Protein AF-A0AAV3QC26-F1 (afdb_monomer)

Secondary structure (DSSP, 8-state):
------------EE-TTT--EESSHHHHHHHHHHH---TTS-B-TTT--B-SSHHHHHHHHHSSS--HHHHHHHHHHB-TTT-PBPSSHHHHHHHHHT-TT-STTHHHHHHHHTTT---------S---EEEEEEEEEEESTTS-EEEEEEEEEEETT--EEEEEEPPPSS-EEE---S--EEEEE--

Organism: Lithospermum erythrorhizon (NCBI:txid34254)

Foldseek 3Di:
DDDPDDPPPQVFQADPAARDTHSDPVVVVVCCVPVPQDPPFDAQPFPRHGDNHVVSLLCCQPNPDHDVVSVVQCVFAADNQPRDGHPGNVRNVVCNVVPPRPPPDVVVVVVVVVVPDDDDDDDPPDDQDFFKKWFWWAFFDPVRPDTWTQKMFTAGPVRDTPDMDGDDTPGDGPGGPPPTPTDMDTDD

Sequence (188 aa):
MDSRYETSDSQRNKCAACYRQFNKMEHLVEHMRVSYHSAHEPMCGICRKRCRSFESLREHLIGPLPKAECERIFKERGCDICLNILCSRSALRMHRDKCQFSRTNNGLLYRMANLGIQDELRIDSTRSRVVAMACKMVGGGSDGSLDLCARVCLVDEHENIVFHTYVKPNLPVTNFRYLLYCTTYYIF

pLDDT: mean 75.91, std 17.97, range [33.94, 94.81]

Radius of gyration: 23.37 Å; Cα contacts (8 Å, |Δi|>4): 250; chains: 1; bounding box: 41×78×54 Å

InterPro domains:
  IPR013087 Zinc finger C2H2-type [PS00028] (15-37)
  IPR013087 Zinc finger C2H2-type [PS50157] (13-42)
  IPR036397 Ribonuclease H superfamily [G3DSA:3.30.420.10] (125-181)
  IPR047021 RNA exonuclease REXO1/REXO3/REXO4-like [PTHR12801] (15-177)

Nearest PDB structures (foldseek):
  7yw5-assembly2_B  TM=8.155E-01  e=6.770E-03  Homo sapiens
  7yw5-assembly1_A  TM=8.327E-01  e=1.823E-02  Homo sapiens
  7fdp-assembly1_A  TM=6.266E-01  e=4.849E-01  Photorhabdus akhurstii
  6mlt-assembly1_A  TM=4.853E-01  e=3.345E-01  Vibrio cholerae O1 biovar El Tor str. N16961
  4h6y-assembly2_B  TM=1.721E-01  e=3.345E-01  Homo sapiens

Structure (mmCIF, N/CA/C/O backbone):
data_AF-A0AAV3QC26-F1
#
_entry.id   AF-A0AAV3QC26-F1
#
loop_
_atom_site.group_PDB
_atom_site.id
_atom_site.type_symbol
_atom_site.label_atom_id
_atom_site.label_alt_id
_atom_site.label_comp_id
_atom_site.label_asym_id
_atom_site.label_entity_id
_atom_site.label_seq_id
_atom_site.pdbx_PDB_ins_code
_atom_site.Cartn_x
_atom_site.Cartn_y
_atom_site.Cartn_z
_atom_site.occupancy
_atom_site.B_iso_or_equiv
_atom_site.auth_seq_id
_atom_site.auth_comp_id
_atom_site.auth_asym_id
_atom_site.auth_atom_id
_atom_site.pdbx_PDB_model_num
ATOM 1 N N . MET A 1 1 ? 18.798 49.883 -0.962 1.00 36.28 1 MET A N 1
ATOM 2 C CA . MET A 1 1 ? 18.510 49.611 -2.383 1.00 36.28 1 MET A CA 1
ATOM 3 C C . MET A 1 1 ? 18.662 48.121 -2.593 1.00 36.28 1 MET A C 1
ATOM 5 O O . MET A 1 1 ? 19.775 47.611 -2.570 1.00 36.28 1 MET A O 1
ATOM 9 N N . ASP A 1 2 ? 17.516 47.449 -2.635 1.00 38.12 2 ASP A N 1
ATOM 10 C CA . ASP A 1 2 ? 17.349 46.020 -2.876 1.00 38.12 2 ASP A CA 1
ATOM 11 C C . ASP A 1 2 ? 17.882 45.596 -4.242 1.00 38.12 2 ASP A C 1
ATOM 13 O O . ASP A 1 2 ? 17.643 46.277 -5.235 1.00 38.12 2 ASP A O 1
ATOM 17 N N . SER A 1 3 ? 18.515 44.425 -4.295 1.00 36.34 3 SER A N 1
ATOM 18 C CA . SER A 1 3 ? 18.338 43.489 -5.409 1.00 36.34 3 SER A CA 1
ATOM 19 C C . SER A 1 3 ? 18.889 42.119 -5.007 1.00 36.34 3 SER A C 1
ATOM 21 O O . SER A 1 3 ? 20.054 41.795 -5.229 1.00 36.34 3 SER A O 1
ATOM 23 N N . ARG A 1 4 ? 18.051 41.304 -4.357 1.00 43.22 4 ARG A N 1
ATOM 24 C CA . ARG A 1 4 ? 18.225 39.846 -4.350 1.00 43.22 4 ARG A CA 1
ATOM 25 C C . ARG A 1 4 ? 17.193 39.283 -5.320 1.00 43.22 4 ARG A C 1
ATOM 27 O O . ARG A 1 4 ? 16.042 39.061 -4.966 1.00 43.22 4 ARG A O 1
ATOM 34 N N . TYR A 1 5 ? 17.639 39.169 -6.565 1.00 44.75 5 TYR A N 1
ATOM 35 C CA . TYR A 1 5 ? 16.916 38.622 -7.701 1.00 44.75 5 TYR A CA 1
ATOM 36 C C . TYR A 1 5 ? 16.608 37.136 -7.460 1.00 44.75 5 TYR A C 1
ATOM 38 O O . TYR A 1 5 ? 17.503 36.346 -7.162 1.00 44.75 5 TYR A O 1
ATOM 46 N N . GLU A 1 6 ? 15.313 36.839 -7.507 1.00 45.25 6 GLU A N 1
ATOM 47 C CA . GLU A 1 6 ? 14.627 35.571 -7.765 1.00 45.25 6 GLU A CA 1
ATOM 48 C C . GLU A 1 6 ? 15.425 34.276 -7.537 1.00 45.25 6 GLU A C 1
ATOM 50 O O . GLU A 1 6 ? 16.235 33.836 -8.353 1.00 45.25 6 GLU A O 1
ATOM 55 N N . THR A 1 7 ? 15.095 33.581 -6.443 1.00 43.66 7 THR A N 1
ATOM 56 C CA . THR A 1 7 ? 15.314 32.135 -6.385 1.00 43.66 7 THR A CA 1
ATOM 57 C C . THR A 1 7 ? 14.411 31.518 -7.442 1.00 43.66 7 THR A C 1
ATOM 59 O O . THR A 1 7 ? 13.199 31.439 -7.271 1.00 43.66 7 THR A O 1
ATOM 62 N N . SER A 1 8 ? 15.011 31.121 -8.563 1.00 44.72 8 SER A N 1
ATOM 63 C CA . SER A 1 8 ? 14.364 30.311 -9.582 1.00 44.72 8 SER A CA 1
ATOM 64 C C . SER A 1 8 ? 13.729 29.102 -8.898 1.00 44.72 8 SER A C 1
ATOM 66 O O . SER A 1 8 ? 14.443 28.196 -8.448 1.00 44.72 8 SER A O 1
ATOM 68 N N . ASP A 1 9 ? 12.401 29.087 -8.809 1.00 50.78 9 ASP A N 1
ATOM 69 C CA . ASP A 1 9 ? 11.624 27.885 -8.542 1.00 50.78 9 ASP A CA 1
ATOM 70 C C . ASP A 1 9 ? 11.817 26.975 -9.758 1.00 50.78 9 ASP A C 1
ATOM 72 O O . ASP A 1 9 ? 11.018 26.936 -10.691 1.00 50.78 9 ASP A O 1
ATOM 76 N N . SER A 1 10 ? 12.984 26.323 -9.820 1.00 55.41 10 SER A N 1
ATOM 77 C CA . SER A 1 10 ? 13.270 25.274 -10.783 1.00 55.41 10 SER A CA 1
ATOM 78 C C . SER A 1 10 ? 12.150 24.267 -10.600 1.00 55.41 10 SER A C 1
ATOM 80 O O . SER A 1 10 ? 12.116 23.596 -9.569 1.00 55.41 10 SER A O 1
ATOM 82 N N . GLN A 1 11 ? 11.212 24.217 -11.538 1.00 61.50 11 GLN A N 1
ATOM 83 C CA . GLN A 1 11 ? 10.026 23.382 -11.458 1.00 61.50 11 GLN A CA 1
ATOM 84 C C . GLN A 1 11 ? 10.478 21.922 -11.339 1.00 61.50 11 GLN A C 1
ATOM 86 O O . GLN A 1 11 ? 10.796 21.260 -12.327 1.00 61.50 11 GLN A O 1
ATOM 91 N N . ARG A 1 12 ? 10.634 21.443 -10.098 1.00 75.81 12 ARG A N 1
ATOM 92 C CA . ARG A 1 12 ? 11.259 20.147 -9.832 1.00 75.81 12 ARG A CA 1
ATOM 93 C C . ARG A 1 12 ? 10.342 19.070 -10.377 1.00 75.81 12 ARG A C 1
ATOM 95 O O . ARG A 1 12 ? 9.154 19.014 -10.052 1.00 75.81 12 ARG A O 1
ATOM 102 N N . ASN A 1 13 ? 10.912 18.193 -11.191 1.00 90.38 13 ASN A N 1
ATOM 103 C CA . ASN A 1 13 ? 10.181 17.109 -11.822 1.00 90.38 13 ASN A CA 1
ATOM 104 C C . ASN A 1 13 ? 9.766 16.128 -10.726 1.00 90.38 13 ASN A C 1
ATOM 106 O O . ASN A 1 13 ? 10.619 15.522 -10.084 1.00 90.38 13 ASN A O 1
ATOM 110 N N . LYS A 1 14 ? 8.466 16.003 -10.452 1.00 91.38 14 LYS A N 1
ATOM 111 C CA . LYS A 1 14 ? 7.950 15.197 -9.338 1.00 91.38 14 LYS A CA 1
ATOM 112 C C . LYS A 1 14 ? 7.111 14.030 -9.830 1.00 91.38 14 LYS A C 1
ATOM 114 O O . LYS A 1 14 ? 6.264 14.179 -10.705 1.00 91.38 14 LYS A O 1
ATOM 119 N N . CYS A 1 15 ? 7.309 12.872 -9.215 1.00 92.38 15 CYS A N 1
ATOM 120 C CA . CYS A 1 15 ? 6.454 11.715 -9.427 1.00 92.38 15 CYS A CA 1
ATOM 121 C C . CYS A 1 15 ? 5.059 11.970 -8.840 1.00 92.38 15 CYS A C 1
ATOM 123 O O . CYS A 1 15 ? 4.942 12.254 -7.652 1.00 92.38 15 CYS A O 1
ATOM 125 N N . ALA A 1 16 ? 3.997 11.817 -9.633 1.00 90.12 16 ALA A N 1
ATOM 126 C CA . ALA A 1 16 ? 2.624 12.003 -9.152 1.00 90.12 16 ALA A CA 1
ATOM 127 C C . ALA A 1 16 ? 2.165 10.916 -8.158 1.00 90.12 16 ALA A C 1
ATOM 129 O O . ALA A 1 16 ? 1.270 11.157 -7.358 1.00 90.12 16 ALA A O 1
ATOM 130 N N . ALA A 1 17 ? 2.782 9.731 -8.182 1.00 90.31 17 ALA A N 1
ATOM 131 C CA . ALA A 1 17 ? 2.415 8.603 -7.328 1.00 90.31 17 ALA A CA 1
ATOM 132 C C . ALA A 1 17 ? 3.126 8.620 -5.962 1.00 90.31 17 ALA A C 1
ATOM 134 O O . ALA A 1 17 ? 2.482 8.511 -4.921 1.00 90.31 17 ALA A O 1
ATOM 135 N N . CYS A 1 18 ? 4.454 8.759 -5.945 1.00 90.50 18 CYS A N 1
ATOM 136 C CA . CYS A 1 18 ? 5.276 8.694 -4.732 1.00 90.50 18 CYS A CA 1
ATOM 137 C C . CYS A 1 18 ? 5.844 10.054 -4.291 1.00 90.50 18 CYS A C 1
ATOM 139 O O . CYS A 1 18 ? 6.525 10.127 -3.268 1.00 90.50 18 CYS A O 1
ATOM 141 N N . TYR A 1 19 ? 5.584 11.128 -5.045 1.00 90.38 19 TYR A N 1
ATOM 142 C CA . TYR A 1 19 ? 6.043 12.500 -4.778 1.00 90.38 19 TYR A CA 1
ATOM 143 C C . TYR A 1 19 ? 7.560 12.676 -4.655 1.00 90.38 19 TYR A C 1
ATOM 145 O O . TYR A 1 19 ? 8.028 13.707 -4.169 1.00 90.38 19 TYR A O 1
ATOM 153 N N . ARG A 1 20 ? 8.345 11.698 -5.124 1.00 89.12 20 ARG A N 1
ATOM 154 C CA . ARG A 1 20 ? 9.796 11.841 -5.246 1.00 89.12 20 ARG A CA 1
ATOM 155 C C . ARG A 1 20 ? 10.109 12.932 -6.267 1.00 89.12 20 ARG A C 1
ATOM 157 O O . ARG A 1 20 ? 9.508 12.959 -7.341 1.00 89.12 20 ARG A O 1
ATOM 164 N N . GLN A 1 21 ? 11.018 13.829 -5.901 1.00 92.38 21 GLN A N 1
ATOM 165 C CA . GLN A 1 21 ? 11.454 14.943 -6.737 1.00 92.38 21 GLN A CA 1
ATOM 166 C C . GLN A 1 21 ? 12.773 14.606 -7.427 1.00 92.38 21 GLN A C 1
ATOM 168 O O . GLN A 1 21 ? 13.640 13.950 -6.846 1.00 92.38 21 GLN A O 1
ATOM 173 N N . PHE A 1 22 ? 12.919 15.099 -8.648 1.00 92.19 22 PHE A N 1
ATOM 174 C CA . PHE A 1 22 ? 14.066 14.902 -9.513 1.00 92.19 22 PHE A CA 1
ATOM 175 C C . PHE A 1 22 ? 14.509 16.251 -10.069 1.00 92.19 22 PHE A C 1
ATOM 177 O O . PHE A 1 22 ? 13.690 17.079 -10.475 1.00 92.19 22 PHE A O 1
ATOM 184 N N . ASN A 1 23 ? 15.824 16.454 -10.121 1.00 90.88 23 ASN A N 1
ATOM 185 C CA . ASN A 1 23 ? 16.404 17.688 -10.649 1.00 90.88 23 ASN A CA 1
ATOM 186 C C . ASN A 1 23 ? 16.236 17.794 -12.173 1.00 90.88 23 ASN A C 1
ATOM 188 O O . ASN A 1 23 ? 16.187 18.895 -12.705 1.00 90.88 23 ASN A O 1
ATOM 192 N N . LYS A 1 24 ? 16.103 16.659 -12.872 1.00 91.81 24 LYS A N 1
ATOM 193 C CA . LYS A 1 24 ? 15.925 16.595 -14.328 1.00 91.81 24 LYS A CA 1
ATOM 194 C C . LYS A 1 24 ? 14.730 15.726 -14.711 1.00 91.81 24 LYS A C 1
ATOM 196 O O . LYS A 1 24 ? 14.430 14.753 -14.017 1.00 91.81 24 LYS A O 1
ATOM 201 N N . MET A 1 25 ? 14.091 16.052 -15.837 1.00 91.88 25 MET A N 1
ATOM 202 C CA . MET A 1 25 ? 12.937 15.315 -16.365 1.00 91.88 25 MET A CA 1
ATOM 203 C C . MET A 1 25 ? 13.317 13.883 -16.762 1.00 91.88 25 MET A C 1
ATOM 205 O O . MET A 1 25 ? 12.574 12.953 -16.468 1.00 91.88 25 MET A O 1
ATOM 209 N N . GLU A 1 26 ? 14.504 13.687 -17.343 1.00 93.06 26 GLU A N 1
ATOM 210 C CA . GLU A 1 26 ? 15.023 12.366 -17.735 1.00 93.06 26 GLU A CA 1
ATOM 211 C C . GLU A 1 26 ? 15.021 11.358 -16.573 1.00 93.06 26 GLU A C 1
ATOM 213 O O . GLU A 1 26 ? 14.581 10.223 -16.731 1.00 93.06 26 GLU A O 1
ATOM 218 N N . HIS A 1 27 ? 15.403 11.794 -15.368 1.00 94.00 27 HIS A N 1
ATOM 219 C CA . HIS A 1 27 ? 15.400 10.940 -14.182 1.00 94.00 27 HIS A CA 1
ATOM 220 C C . HIS A 1 27 ? 13.989 10.630 -13.674 1.00 94.00 27 HIS A C 1
ATOM 222 O O . HIS A 1 27 ? 13.761 9.547 -13.138 1.00 94.00 27 HIS A O 1
ATOM 228 N N . LEU A 1 28 ? 13.036 11.555 -13.842 1.00 92.94 28 LEU A N 1
ATOM 229 C CA . LEU A 1 28 ? 11.634 11.284 -13.529 1.00 92.94 28 LEU A CA 1
ATOM 230 C C . LEU A 1 28 ? 11.061 10.241 -14.496 1.00 92.94 28 LEU A C 1
ATOM 232 O O . LEU A 1 28 ? 10.384 9.316 -14.052 1.00 92.94 28 LEU A O 1
ATOM 236 N N . VAL A 1 29 ? 11.336 10.379 -15.796 1.00 91.44 29 VAL A N 1
ATOM 237 C CA . VAL A 1 29 ? 10.891 9.421 -16.817 1.00 91.44 29 VAL A CA 1
ATOM 238 C C . VAL A 1 29 ? 11.477 8.039 -16.541 1.00 91.44 29 VAL A C 1
ATOM 240 O O . VAL A 1 29 ? 10.735 7.059 -16.543 1.00 91.44 29 VAL A O 1
ATOM 243 N N . GLU A 1 30 ? 12.770 7.955 -16.230 1.00 92.88 30 GLU A N 1
ATOM 244 C CA . GLU A 1 30 ? 13.404 6.682 -15.887 1.00 92.88 30 GLU A CA 1
ATOM 245 C C . GLU A 1 30 ? 12.808 6.076 -14.613 1.00 92.88 30 GLU A C 1
ATOM 247 O O . GLU A 1 30 ? 12.433 4.906 -14.600 1.00 92.88 30 GLU A O 1
ATOM 252 N N . HIS A 1 31 ? 12.593 6.885 -13.567 1.00 91.25 31 HIS A N 1
ATOM 253 C CA . HIS A 1 31 ? 11.879 6.438 -12.369 1.00 91.25 31 HIS A CA 1
ATOM 254 C C . HIS A 1 31 ? 10.505 5.860 -12.725 1.00 91.25 31 HIS A C 1
ATOM 256 O O . HIS A 1 31 ? 10.177 4.774 -12.256 1.00 91.25 31 HIS A O 1
ATOM 262 N N . MET A 1 32 ? 9.706 6.543 -13.552 1.00 88.75 32 MET A N 1
ATOM 263 C CA . MET A 1 32 ? 8.383 6.049 -13.965 1.00 88.75 32 MET A CA 1
ATOM 264 C C . MET A 1 32 ? 8.465 4.701 -14.681 1.00 88.75 32 MET A C 1
ATOM 266 O O . MET A 1 32 ? 7.614 3.845 -14.452 1.00 88.75 32 MET A O 1
ATOM 270 N N . ARG A 1 33 ? 9.492 4.508 -15.517 1.00 86.56 33 ARG A N 1
ATOM 271 C CA . ARG A 1 33 ? 9.707 3.262 -16.260 1.00 86.56 33 ARG A CA 1
ATOM 272 C C . ARG A 1 33 ? 10.068 2.087 -15.366 1.00 86.56 33 ARG A C 1
ATOM 274 O O . ARG A 1 33 ? 9.682 0.977 -15.695 1.00 86.56 33 ARG A O 1
ATOM 281 N N . VAL A 1 34 ? 10.797 2.304 -14.270 1.00 83.75 34 VAL A N 1
ATOM 2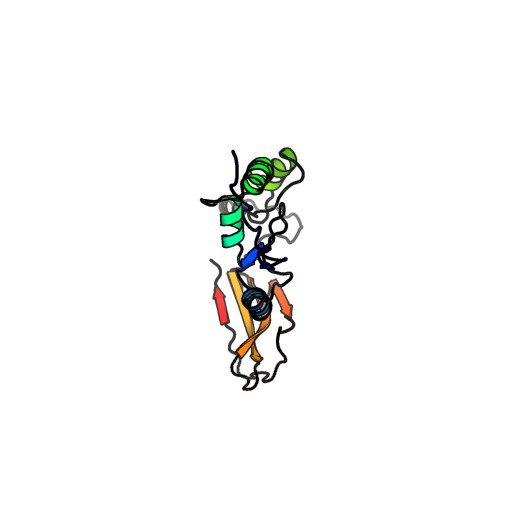82 C CA . VAL A 1 34 ? 11.293 1.196 -13.427 1.00 83.75 34 VAL A CA 1
ATOM 283 C C . VAL A 1 34 ? 10.462 0.944 -12.173 1.00 83.75 34 VAL A C 1
ATOM 285 O O . VAL A 1 34 ? 10.453 -0.168 -11.655 1.00 83.75 34 VAL A O 1
ATOM 288 N N . SER A 1 35 ? 9.777 1.961 -11.648 1.00 78.69 35 SER A N 1
ATOM 289 C CA . SER A 1 35 ? 9.133 1.877 -10.329 1.00 78.69 35 SER A CA 1
ATOM 290 C C . SER A 1 35 ? 7.705 1.329 -10.336 1.00 78.69 35 SER A C 1
ATOM 292 O O . SER A 1 35 ? 7.178 1.109 -9.252 1.00 78.69 35 SER A O 1
ATOM 294 N N . TYR A 1 36 ? 7.099 1.113 -11.513 1.00 74.38 36 TYR A N 1
ATOM 295 C CA . TYR A 1 36 ? 5.786 0.478 -11.736 1.00 74.38 36 TYR A CA 1
ATOM 296 C C . TYR A 1 36 ? 4.822 0.556 -10.544 1.00 74.38 36 TYR A C 1
ATOM 298 O O . TYR A 1 36 ? 4.512 -0.439 -9.885 1.00 74.38 36 TYR A O 1
ATOM 306 N N . HIS A 1 37 ? 4.327 1.761 -10.277 1.00 82.62 37 HIS A N 1
ATOM 307 C CA . HIS A 1 37 ? 3.392 1.990 -9.187 1.00 82.62 37 HIS A CA 1
ATOM 308 C C . HIS A 1 37 ? 2.076 1.226 -9.416 1.00 82.62 37 HIS A C 1
ATOM 310 O O . HIS A 1 37 ? 1.291 1.576 -10.297 1.00 82.62 37 HIS A O 1
ATOM 316 N N . SER A 1 38 ? 1.825 0.175 -8.630 1.00 78.62 38 SER A N 1
ATOM 317 C CA . SER A 1 38 ? 0.689 -0.746 -8.817 1.00 78.62 38 SER A CA 1
ATOM 318 C C . SER A 1 38 ? -0.425 -0.518 -7.801 1.00 78.62 38 SER A C 1
ATOM 320 O O . SER A 1 38 ? -0.162 -0.099 -6.682 1.00 78.62 38 SER A O 1
ATOM 322 N N . ALA A 1 39 ? -1.677 -0.871 -8.104 1.00 74.06 39 ALA A N 1
ATOM 323 C CA . ALA A 1 39 ? -2.800 -0.750 -7.159 1.00 74.06 39 ALA A CA 1
ATOM 324 C C . ALA A 1 39 ? -2.530 -1.350 -5.758 1.00 74.06 39 ALA A C 1
ATOM 326 O O . ALA A 1 39 ? -3.113 -0.884 -4.784 1.00 74.06 39 ALA A O 1
ATOM 327 N N . HIS A 1 40 ? -1.614 -2.316 -5.665 1.00 74.88 40 HIS A N 1
ATOM 328 C CA . HIS A 1 40 ? -1.268 -3.049 -4.451 1.00 74.88 40 HIS A CA 1
ATOM 329 C C . HIS A 1 40 ? -0.207 -2.375 -3.567 1.00 74.88 40 HIS A C 1
ATOM 331 O O . HIS A 1 40 ? -0.005 -2.817 -2.438 1.00 74.88 40 HIS A O 1
ATOM 337 N N . GLU A 1 41 ? 0.476 -1.321 -4.030 1.00 82.25 41 GLU A N 1
ATOM 338 C CA . GLU A 1 41 ? 1.394 -0.591 -3.147 1.00 82.25 41 GLU A CA 1
ATOM 339 C C . GLU A 1 41 ? 0.615 0.142 -2.039 1.00 82.25 41 GLU A C 1
ATOM 341 O O . GLU A 1 41 ? -0.385 0.812 -2.332 1.00 82.25 41 GLU A O 1
ATOM 346 N N . PRO A 1 42 ? 1.090 0.096 -0.782 1.00 87.69 42 PRO A N 1
ATOM 347 C CA . PRO A 1 42 ? 0.477 0.825 0.319 1.00 87.69 42 PRO A CA 1
ATOM 348 C C . PRO A 1 42 ? 0.369 2.320 0.025 1.00 87.69 42 PRO A C 1
ATOM 350 O O . PRO A 1 42 ? 1.332 2.967 -0.385 1.00 87.69 42 PRO A O 1
ATOM 353 N N . MET A 1 43 ? -0.806 2.891 0.268 1.00 90.69 43 MET A N 1
ATOM 354 C CA . MET A 1 43 ? -1.086 4.301 0.020 1.00 90.69 43 MET A CA 1
ATOM 355 C C . MET A 1 43 ? -1.436 5.005 1.327 1.00 90.69 43 MET A C 1
ATOM 357 O O . MET A 1 43 ? -2.255 4.523 2.105 1.00 90.69 43 MET A O 1
ATOM 361 N N . CYS A 1 44 ? -0.857 6.183 1.550 1.00 92.19 44 CYS A N 1
ATOM 362 C CA . CYS A 1 44 ? -1.241 7.028 2.673 1.00 92.19 44 CYS A CA 1
ATOM 363 C C . CYS A 1 44 ? -2.678 7.541 2.502 1.00 92.19 44 CYS A C 1
ATOM 365 O O . CYS A 1 44 ? -2.982 8.234 1.530 1.00 92.19 44 CYS A O 1
ATOM 367 N N . GLY A 1 45 ? -3.546 7.268 3.480 1.00 90.94 45 GLY A N 1
ATOM 368 C CA . GLY A 1 45 ? -4.942 7.721 3.468 1.00 90.94 45 GLY A CA 1
ATOM 369 C C . GLY A 1 45 ? -5.124 9.244 3.533 1.00 90.94 45 GLY A C 1
ATOM 370 O O . GLY A 1 45 ? -6.190 9.736 3.175 1.00 90.94 45 GLY A O 1
ATOM 371 N N . ILE A 1 46 ? -4.092 9.993 3.945 1.00 92.56 46 ILE A N 1
ATOM 372 C CA . ILE A 1 46 ? -4.127 11.460 4.079 1.00 92.56 46 ILE A CA 1
ATOM 373 C C . ILE A 1 46 ? -3.630 12.147 2.806 1.00 92.56 46 ILE A C 1
ATOM 375 O O . ILE A 1 46 ? -4.370 12.886 2.168 1.00 92.56 46 ILE A O 1
ATOM 379 N N . CYS A 1 47 ? -2.374 11.908 2.414 1.00 92.56 47 CYS A N 1
ATOM 380 C CA . CYS A 1 47 ? -1.762 12.609 1.278 1.00 92.56 47 CYS A CA 1
ATOM 381 C C . CYS A 1 47 ? -1.820 11.835 -0.046 1.00 92.56 47 CYS A C 1
ATOM 383 O O . CYS A 1 47 ? -1.319 12.326 -1.059 1.00 92.56 47 CYS A O 1
ATOM 385 N N . ARG A 1 48 ? -2.380 10.617 -0.039 1.00 91.94 48 ARG A N 1
ATOM 386 C CA . ARG A 1 48 ? -2.462 9.705 -1.194 1.00 91.94 48 ARG A CA 1
ATOM 387 C C . ARG A 1 48 ? -1.111 9.316 -1.806 1.00 91.94 48 ARG A C 1
ATOM 389 O O . ARG A 1 48 ? -1.073 8.721 -2.878 1.00 91.94 48 ARG A O 1
ATOM 396 N N . LYS A 1 49 ? -0.001 9.586 -1.108 1.00 90.88 49 LYS A N 1
ATOM 397 C CA . LYS A 1 49 ? 1.335 9.134 -1.508 1.00 90.88 49 LYS A CA 1
ATOM 398 C C . LYS A 1 49 ? 1.382 7.608 -1.490 1.00 90.88 49 LYS A C 1
ATOM 400 O O . LYS A 1 49 ? 1.057 6.993 -0.473 1.00 90.88 49 LYS A O 1
ATOM 405 N N . ARG A 1 50 ? 1.843 7.022 -2.589 1.00 91.38 50 ARG A N 1
ATOM 406 C CA . ARG A 1 50 ? 2.182 5.602 -2.697 1.00 91.38 50 ARG A CA 1
ATOM 407 C C . ARG A 1 50 ? 3.547 5.346 -2.065 1.00 91.38 50 ARG A C 1
ATOM 409 O O . ARG A 1 50 ? 4.528 6.040 -2.354 1.00 91.38 50 ARG A O 1
ATOM 416 N N . CYS A 1 51 ? 3.593 4.370 -1.175 1.00 87.75 51 CYS A N 1
ATOM 417 C CA . CYS A 1 51 ? 4.789 3.900 -0.501 1.00 87.75 51 CYS A CA 1
ATOM 418 C C . CYS A 1 51 ? 5.180 2.541 -1.076 1.00 87.75 51 CYS A C 1
ATOM 420 O O . CYS A 1 51 ? 4.342 1.667 -1.242 1.00 87.75 51 CYS A O 1
ATOM 422 N N . ARG A 1 52 ? 6.477 2.345 -1.324 1.00 83.56 52 ARG A N 1
ATOM 423 C CA . ARG A 1 52 ? 7.023 1.093 -1.877 1.00 83.56 52 ARG A CA 1
ATOM 424 C C . ARG A 1 52 ? 6.792 -0.141 -0.992 1.00 83.56 52 ARG A C 1
ATOM 426 O O . ARG A 1 52 ? 6.928 -1.262 -1.457 1.00 83.56 52 ARG A O 1
ATOM 433 N N . SER A 1 53 ? 6.513 0.060 0.295 1.00 83.19 53 SER A N 1
ATOM 434 C CA . SER A 1 53 ? 6.263 -1.000 1.269 1.00 83.19 53 SER A CA 1
ATOM 435 C C . SER A 1 53 ? 5.406 -0.482 2.422 1.00 83.19 53 SER A C 1
ATOM 437 O O . SER A 1 53 ? 5.270 0.731 2.619 1.00 83.19 53 SER A O 1
ATOM 439 N N . PHE A 1 54 ? 4.841 -1.411 3.200 1.00 82.12 54 PHE A N 1
ATOM 440 C CA . PHE A 1 54 ? 4.047 -1.078 4.384 1.00 82.12 54 PHE A CA 1
ATOM 441 C C . PHE A 1 54 ? 4.917 -0.427 5.466 1.00 82.12 54 PHE A C 1
ATOM 443 O O . PHE A 1 54 ? 4.475 0.496 6.139 1.00 82.12 54 PHE A O 1
ATOM 450 N N . GLU A 1 55 ? 6.190 -0.821 5.553 1.00 85.12 55 GLU A N 1
ATOM 451 C CA . GLU A 1 55 ? 7.157 -0.189 6.451 1.00 85.12 55 GLU A CA 1
ATOM 452 C C . GLU A 1 55 ? 7.441 1.263 6.049 1.00 85.12 55 GLU A C 1
ATOM 454 O O . GLU A 1 55 ? 7.360 2.164 6.874 1.00 85.12 55 GLU A O 1
ATOM 459 N N . SER A 1 56 ? 7.626 1.540 4.753 1.00 87.12 56 SER A N 1
ATOM 460 C CA . SER A 1 56 ? 7.762 2.924 4.281 1.00 87.12 56 SER A CA 1
ATOM 461 C C . SER A 1 56 ? 6.489 3.760 4.499 1.00 87.12 56 SER A C 1
ATOM 463 O O . SER A 1 56 ? 6.565 4.987 4.571 1.00 87.12 56 SER A O 1
ATOM 465 N N . LEU A 1 57 ? 5.308 3.135 4.587 1.00 90.06 57 LEU A N 1
ATOM 466 C CA . LEU A 1 57 ? 4.078 3.816 5.001 1.00 90.06 57 LEU A CA 1
ATOM 467 C C . LEU A 1 57 ? 4.065 4.088 6.511 1.00 90.06 57 LEU A C 1
ATOM 469 O O . LEU A 1 57 ? 3.705 5.192 6.916 1.00 90.06 57 LEU A O 1
ATOM 473 N N . ARG A 1 58 ? 4.504 3.131 7.332 1.00 89.69 58 ARG A N 1
ATOM 474 C CA . ARG A 1 58 ? 4.654 3.306 8.782 1.00 89.69 58 ARG A CA 1
ATOM 475 C C . ARG A 1 58 ? 5.607 4.454 9.105 1.00 89.69 58 ARG A C 1
ATOM 477 O O . ARG A 1 58 ? 5.226 5.366 9.835 1.00 89.69 58 ARG A O 1
ATOM 484 N N . GLU A 1 59 ? 6.789 4.467 8.495 1.00 89.06 59 GLU A N 1
ATOM 485 C CA . GLU A 1 59 ? 7.771 5.547 8.648 1.00 89.06 59 GLU A CA 1
ATOM 486 C C . GLU A 1 59 ? 7.213 6.907 8.208 1.00 89.06 59 GLU A C 1
ATOM 488 O O . GLU A 1 59 ? 7.473 7.928 8.838 1.00 89.06 59 GLU A O 1
ATOM 493 N N . HIS A 1 60 ? 6.403 6.940 7.148 1.00 90.19 60 HIS A N 1
ATOM 494 C CA . HIS A 1 60 ? 5.777 8.175 6.675 1.00 90.19 60 HIS A CA 1
ATOM 495 C C . HIS A 1 60 ? 4.784 8.782 7.685 1.00 90.19 60 HIS A C 1
ATOM 497 O O . HIS A 1 60 ? 4.587 10.001 7.677 1.00 90.19 60 HIS A O 1
ATOM 503 N N . LEU A 1 61 ? 4.152 7.946 8.514 1.00 91.12 61 LEU A N 1
ATOM 504 C CA . LEU A 1 61 ? 3.082 8.329 9.439 1.00 91.12 61 LEU A CA 1
ATOM 505 C C . LEU A 1 61 ? 3.571 8.525 10.883 1.00 91.12 61 LEU A C 1
ATOM 507 O O . LEU A 1 61 ? 3.068 9.413 11.564 1.00 91.12 61 LEU A O 1
ATOM 511 N N . ILE A 1 62 ? 4.519 7.697 11.338 1.00 88.06 62 ILE A N 1
ATOM 512 C CA . ILE A 1 62 ? 4.970 7.592 12.744 1.00 88.06 62 ILE A CA 1
ATOM 513 C C . ILE A 1 62 ? 6.510 7.633 12.854 1.00 88.06 62 ILE A C 1
ATOM 515 O O . ILE A 1 62 ? 7.060 7.625 13.950 1.00 88.06 62 ILE A O 1
ATOM 519 N N . GLY A 1 63 ? 7.233 7.622 11.731 1.00 83.19 63 GLY A N 1
ATOM 520 C CA . GLY A 1 63 ? 8.695 7.558 11.722 1.00 83.19 63 GLY A CA 1
ATOM 521 C C . GLY A 1 63 ? 9.378 8.847 12.197 1.00 83.19 63 GLY A C 1
ATOM 522 O O . GLY A 1 63 ? 8.716 9.781 12.633 1.00 83.19 63 GLY A O 1
ATOM 523 N N . PRO A 1 64 ? 10.716 8.928 12.085 1.00 74.44 64 PRO A N 1
ATOM 524 C CA . PRO A 1 64 ? 11.504 10.041 12.627 1.00 74.44 64 PRO A CA 1
ATOM 525 C C . PRO A 1 64 ? 11.310 11.377 11.891 1.00 74.44 64 PRO A C 1
ATOM 527 O O . PRO A 1 64 ? 11.611 12.428 12.446 1.00 74.44 64 PRO A O 1
ATOM 530 N N . LEU A 1 65 ? 10.833 11.353 10.641 1.00 72.50 65 LEU A N 1
ATOM 531 C CA . LEU A 1 65 ? 10.591 12.547 9.821 1.00 72.50 65 LEU A CA 1
ATOM 532 C C . LEU A 1 65 ? 9.251 12.427 9.076 1.00 72.50 65 LEU A C 1
ATOM 534 O O . LEU A 1 65 ? 9.227 12.332 7.841 1.00 72.50 65 LEU A O 1
ATOM 538 N N . PRO A 1 66 ? 8.118 12.377 9.794 1.00 75.06 66 PRO A N 1
ATOM 539 C CA . PRO A 1 66 ? 6.825 12.265 9.157 1.00 75.06 66 PRO A CA 1
ATOM 540 C C . PRO A 1 66 ? 6.433 13.631 8.579 1.00 75.06 66 PRO A C 1
ATOM 542 O O . PRO A 1 66 ? 6.869 14.697 9.022 1.00 75.06 66 PRO A O 1
ATOM 545 N N . LYS A 1 67 ? 5.593 13.629 7.542 1.00 80.88 67 LYS A N 1
ATOM 546 C CA . LYS A 1 67 ? 5.065 14.894 7.016 1.00 80.88 67 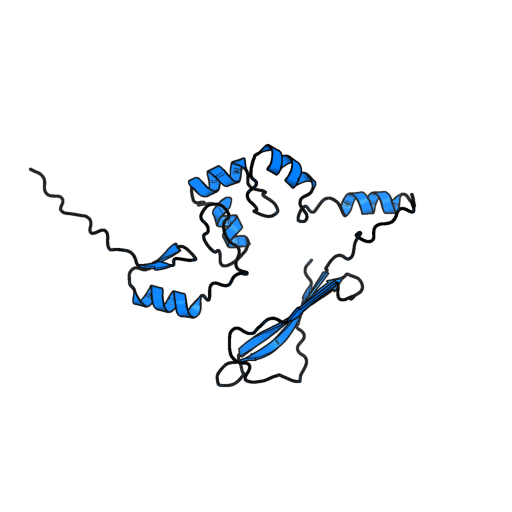LYS A CA 1
ATOM 547 C C . LYS A 1 67 ? 4.120 15.456 8.079 1.00 80.88 67 LYS A C 1
ATOM 549 O O . LYS A 1 67 ? 3.133 14.787 8.366 1.00 80.88 67 LYS A O 1
ATOM 554 N N . ALA A 1 68 ? 4.385 16.654 8.607 1.00 86.50 68 ALA A N 1
ATOM 555 C CA . ALA A 1 68 ? 3.677 17.214 9.771 1.00 86.50 68 ALA A CA 1
ATOM 556 C C . ALA A 1 68 ? 2.145 17.070 9.699 1.00 86.50 68 ALA A C 1
ATOM 558 O O . ALA A 1 68 ? 1.502 16.646 10.653 1.00 86.50 68 ALA A O 1
ATOM 559 N N . GLU A 1 69 ? 1.553 17.335 8.532 1.00 91.06 69 GLU A N 1
ATOM 560 C CA . GLU A 1 69 ? 0.107 17.185 8.341 1.00 91.06 69 GLU A CA 1
ATOM 561 C C . GLU A 1 69 ? -0.372 15.725 8.400 1.00 91.06 69 GLU A C 1
ATOM 563 O O . GLU A 1 69 ? -1.432 15.427 8.949 1.00 91.06 69 GLU A O 1
ATOM 568 N N . CYS A 1 70 ? 0.414 14.796 7.850 1.00 92.88 70 CYS A N 1
ATOM 569 C CA . CYS A 1 70 ? 0.097 13.372 7.902 1.00 92.88 70 CYS A CA 1
ATOM 570 C C . CYS A 1 70 ? 0.238 12.825 9.324 1.00 92.88 70 CYS A C 1
ATOM 572 O O . CYS A 1 70 ? -0.656 12.123 9.786 1.00 92.88 70 CYS A O 1
ATOM 574 N N . GLU A 1 71 ? 1.310 13.193 10.025 1.00 92.44 71 GLU A N 1
ATOM 575 C CA . GLU A 1 71 ? 1.527 12.830 11.428 1.00 92.44 71 GLU A CA 1
ATOM 576 C C . GLU A 1 71 ? 0.374 13.319 12.308 1.00 92.44 71 GLU A C 1
ATOM 578 O O . GLU A 1 71 ? -0.225 12.544 13.052 1.00 92.44 71 GLU A O 1
ATOM 583 N N . ARG A 1 72 ? 0.009 14.600 12.175 1.00 92.56 72 ARG A N 1
ATOM 584 C CA . ARG A 1 72 ? -1.045 15.240 12.965 1.00 92.56 72 ARG A CA 1
ATOM 585 C C . ARG A 1 72 ? -2.385 14.523 12.813 1.00 92.56 72 ARG A C 1
ATOM 587 O O . ARG A 1 72 ? -3.008 14.179 13.815 1.00 92.56 72 ARG A O 1
ATOM 594 N N . ILE A 1 73 ? -2.819 14.265 11.574 1.00 93.06 73 ILE A N 1
ATOM 595 C CA . ILE A 1 73 ? -4.085 13.558 11.321 1.00 93.06 73 ILE A CA 1
ATOM 596 C C . ILE A 1 73 ? -3.999 12.097 11.777 1.00 93.06 73 ILE A C 1
ATOM 598 O O . ILE A 1 73 ? -4.958 11.576 12.355 1.00 93.06 73 ILE A O 1
ATOM 602 N N . PHE A 1 74 ? -2.872 11.429 11.524 1.00 94.56 74 PHE A N 1
ATOM 603 C CA . PHE A 1 74 ? -2.688 10.032 11.908 1.00 94.56 74 PHE A CA 1
ATOM 604 C C . PHE A 1 74 ? -2.703 9.858 13.429 1.00 94.56 74 PHE A C 1
ATOM 606 O O . PHE A 1 74 ? -3.336 8.939 13.933 1.00 94.56 74 PHE A O 1
ATOM 613 N N . LYS A 1 75 ? -2.101 10.771 14.187 1.00 92.56 75 LYS A N 1
ATOM 614 C CA . LYS A 1 75 ? -2.127 10.736 15.654 1.00 92.56 75 LYS A CA 1
ATOM 615 C C . LYS A 1 75 ? -3.545 10.836 16.227 1.00 92.56 75 LYS A C 1
ATOM 617 O O . LYS A 1 75 ? -3.823 10.284 17.288 1.00 92.56 75 LYS A O 1
ATOM 622 N N . GLU A 1 76 ? -4.442 11.537 15.540 1.00 93.50 76 GLU A N 1
ATOM 623 C CA . GLU A 1 76 ? -5.821 11.737 15.991 1.00 93.50 76 GLU A CA 1
ATOM 624 C C . GLU A 1 76 ? -6.763 10.595 15.577 1.00 93.50 76 GLU A C 1
ATOM 626 O O . GLU A 1 76 ? -7.652 10.207 16.343 1.00 93.50 76 GLU A O 1
ATOM 631 N N . ARG A 1 77 ? -6.597 10.074 14.355 1.00 94.81 77 ARG A N 1
ATOM 632 C CA . ARG A 1 77 ? -7.565 9.164 13.715 1.00 94.81 77 ARG A CA 1
ATOM 633 C C . ARG A 1 77 ? -6.947 7.923 13.071 1.00 94.81 77 ARG A C 1
ATOM 635 O O . ARG A 1 77 ? -7.672 7.150 12.456 1.00 94.81 77 ARG A O 1
ATOM 642 N N . GLY A 1 78 ? -5.639 7.734 13.158 1.00 92.75 78 GLY A N 1
ATOM 643 C CA . GLY A 1 78 ? -4.913 6.612 12.570 1.00 92.75 78 GLY A CA 1
ATOM 644 C C . GLY A 1 78 ? -4.809 5.416 13.513 1.00 92.75 78 GLY A C 1
ATOM 645 O O . GLY A 1 78 ? -4.618 5.572 14.717 1.00 92.75 78 GLY A O 1
ATOM 646 N N . CYS A 1 79 ? -4.934 4.208 12.965 1.00 91.31 79 CYS A N 1
ATOM 647 C CA . CYS A 1 79 ? -4.670 2.973 13.699 1.00 91.31 79 CYS A CA 1
ATOM 648 C C . CYS A 1 79 ? -3.196 2.574 13.558 1.00 91.31 79 CYS A C 1
ATOM 650 O O . CYS A 1 79 ? -2.739 2.281 12.457 1.00 91.31 79 CYS A O 1
ATOM 652 N N . ASP A 1 80 ? -2.472 2.488 14.673 1.00 87.88 80 ASP A N 1
ATOM 653 C CA . ASP A 1 80 ? -1.062 2.075 14.761 1.00 87.88 80 ASP A CA 1
ATOM 654 C C . ASP A 1 80 ? -0.802 0.629 14.293 1.00 87.88 80 ASP A C 1
ATOM 656 O O . ASP A 1 80 ? 0.324 0.272 13.945 1.00 87.88 80 ASP A O 1
ATOM 660 N N . ILE A 1 81 ? -1.854 -0.188 14.235 1.00 85.19 81 ILE A N 1
ATOM 661 C CA . ILE A 1 81 ? -1.788 -1.602 13.860 1.00 85.19 81 ILE A CA 1
ATOM 662 C C . ILE A 1 81 ? -1.903 -1.773 12.339 1.00 85.19 81 ILE A C 1
ATOM 664 O O . ILE A 1 81 ? -1.015 -2.339 11.705 1.00 85.19 81 ILE A O 1
ATOM 668 N N . CYS A 1 82 ? -2.995 -1.279 11.745 1.00 87.44 82 CYS A N 1
ATOM 669 C CA . CYS A 1 82 ? -3.307 -1.482 10.326 1.00 87.44 82 CYS A CA 1
ATOM 670 C C . CYS A 1 82 ? -2.972 -0.278 9.433 1.00 87.44 82 CYS A C 1
ATOM 672 O O . CYS A 1 82 ? -3.122 -0.359 8.218 1.00 87.44 82 CYS A O 1
ATOM 674 N N . LEU A 1 83 ? -2.534 0.836 10.027 1.00 90.12 83 LEU A N 1
ATOM 675 C CA . LEU A 1 83 ? -2.198 2.102 9.366 1.00 90.12 83 LEU A CA 1
ATOM 676 C C . LEU A 1 83 ? -3.356 2.778 8.605 1.00 90.12 83 LEU A C 1
ATOM 678 O O . LEU A 1 83 ? -3.133 3.755 7.887 1.00 90.12 83 LEU A O 1
ATOM 682 N N . ASN A 1 84 ? -4.600 2.323 8.792 1.00 89.94 84 ASN A N 1
ATOM 683 C CA . ASN A 1 84 ? -5.777 2.990 8.235 1.00 89.94 84 ASN A CA 1
ATOM 684 C C . ASN A 1 84 ? -6.122 4.273 8.996 1.00 89.94 84 ASN A C 1
ATOM 686 O O . ASN A 1 84 ? -5.906 4.385 10.203 1.00 89.94 84 ASN A O 1
ATOM 690 N N . ILE A 1 85 ? -6.723 5.220 8.273 1.00 92.06 85 ILE A N 1
ATOM 691 C CA . ILE A 1 85 ? -7.271 6.468 8.812 1.00 92.06 85 ILE A CA 1
ATOM 692 C C . ILE A 1 85 ? -8.778 6.319 8.965 1.00 92.06 85 ILE A C 1
ATOM 694 O O . ILE A 1 85 ? -9.471 5.982 8.006 1.00 92.06 85 ILE A O 1
ATOM 698 N N . LEU A 1 86 ? -9.283 6.590 10.161 1.00 93.75 86 LEU A N 1
ATOM 699 C CA . LEU A 1 86 ? -10.695 6.473 10.491 1.00 93.7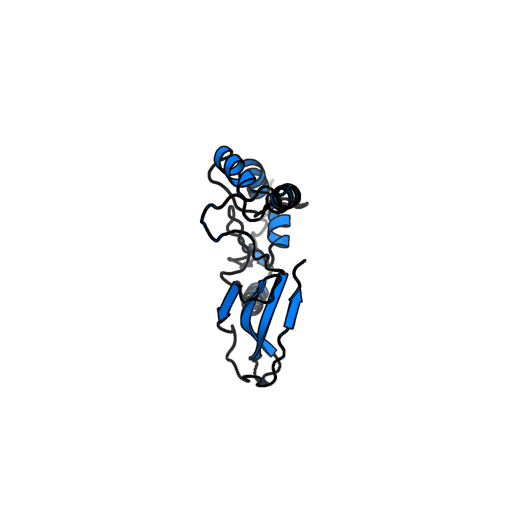5 86 LEU A CA 1
ATOM 700 C C . LEU A 1 86 ? -11.390 7.837 10.387 1.00 93.75 86 LEU A C 1
ATOM 702 O O . LEU A 1 86 ? -10.755 8.893 10.399 1.00 93.75 86 LEU A O 1
ATOM 706 N N . CYS A 1 87 ? -12.720 7.831 10.279 1.00 91.62 87 CYS A N 1
ATOM 707 C CA . CYS A 1 87 ? -13.494 9.064 10.108 1.00 91.62 87 CYS A CA 1
ATOM 708 C C . CYS A 1 87 ? -13.428 9.986 11.341 1.00 91.62 87 CYS A C 1
ATOM 710 O O . CYS A 1 87 ? -13.421 11.209 11.195 1.00 91.62 87 CYS A O 1
ATOM 712 N N . SER A 1 88 ? -13.312 9.414 12.543 1.00 93.56 88 SER A N 1
ATOM 713 C CA . SER A 1 88 ? -13.269 10.136 13.817 1.00 93.56 88 SER A CA 1
ATOM 714 C C . SER A 1 88 ? -12.446 9.393 14.875 1.00 93.56 88 SER A C 1
ATOM 716 O O . SER A 1 88 ? -12.150 8.203 14.739 1.00 93.56 88 SER A O 1
ATOM 718 N N . ARG A 1 89 ? -12.120 10.085 15.974 1.00 94.12 89 ARG A N 1
ATOM 719 C CA . ARG A 1 89 ? -11.438 9.491 17.136 1.00 94.12 89 ARG A CA 1
ATOM 720 C C . ARG A 1 89 ? -12.267 8.383 17.799 1.00 94.12 89 ARG A C 1
ATOM 722 O O . ARG A 1 89 ? -11.716 7.374 18.232 1.00 94.12 89 ARG A O 1
ATOM 729 N N . SER A 1 90 ? -13.592 8.534 17.837 1.00 93.38 90 SER A N 1
ATOM 730 C CA . SER A 1 90 ? -14.505 7.505 18.352 1.00 93.38 90 SER A CA 1
ATOM 731 C C . SER A 1 90 ? -14.491 6.252 17.474 1.00 93.38 90 SER A C 1
ATOM 733 O O . SER A 1 90 ? -14.406 5.142 17.996 1.00 93.38 90 SER A O 1
ATOM 735 N N . ALA A 1 91 ? -14.483 6.426 16.147 1.00 92.69 91 ALA A N 1
ATOM 736 C CA . ALA A 1 91 ? -14.369 5.315 15.206 1.00 92.69 91 ALA A CA 1
ATOM 737 C C . ALA A 1 91 ? -13.018 4.596 15.327 1.00 92.69 91 ALA A C 1
ATOM 739 O O . ALA A 1 91 ? -12.990 3.371 15.295 1.00 92.69 91 ALA A O 1
ATOM 740 N N . LEU A 1 92 ? -11.915 5.328 15.537 1.00 93.44 92 LEU A N 1
ATOM 741 C CA . LEU A 1 92 ? -10.610 4.730 15.845 1.00 93.44 92 LEU A CA 1
ATOM 742 C C . LEU A 1 92 ? -10.667 3.874 17.115 1.00 93.44 92 LEU A C 1
ATOM 744 O O . LEU A 1 92 ? -10.178 2.747 17.102 1.00 93.44 92 LEU A O 1
ATOM 748 N N . ARG A 1 93 ? -11.284 4.377 18.191 1.00 90.06 93 ARG A N 1
ATOM 749 C CA . ARG A 1 93 ? -11.412 3.629 19.450 1.00 90.06 93 ARG A CA 1
ATOM 750 C C . ARG A 1 93 ? -12.149 2.307 19.237 1.00 90.06 93 ARG A C 1
ATOM 752 O O . ARG A 1 93 ? -11.624 1.263 19.595 1.00 90.06 93 ARG A O 1
ATOM 759 N N . MET A 1 94 ? -13.310 2.355 18.583 1.00 87.69 94 MET A N 1
ATOM 760 C CA . MET A 1 94 ? -14.103 1.158 18.275 1.00 87.69 94 MET A CA 1
ATOM 761 C C . MET A 1 94 ? -13.396 0.213 17.294 1.00 87.69 94 MET A C 1
ATOM 763 O O . MET A 1 94 ? -13.519 -1.004 17.405 1.00 87.69 94 MET A O 1
ATOM 767 N N . HIS A 1 95 ? -12.666 0.766 16.321 1.00 88.69 95 HIS A N 1
ATOM 768 C CA . HIS A 1 95 ? -11.892 -0.010 15.359 1.00 88.69 95 HIS A CA 1
ATOM 769 C C . HIS A 1 95 ? -10.747 -0.758 16.038 1.00 88.69 95 HIS A C 1
ATOM 771 O O . HIS A 1 95 ? -10.519 -1.914 15.705 1.00 88.69 95 HIS A O 1
ATOM 777 N N . ARG A 1 96 ? -10.027 -0.125 16.973 1.00 85.50 96 ARG A N 1
ATOM 778 C CA . ARG A 1 96 ? -8.822 -0.699 17.589 1.00 85.50 96 ARG A CA 1
ATOM 779 C C . ARG A 1 96 ? -9.104 -2.034 18.279 1.00 85.50 96 ARG A C 1
ATOM 781 O O . ARG A 1 96 ? -8.328 -2.968 18.104 1.00 85.50 96 ARG A O 1
ATOM 788 N N . ASP A 1 97 ? -10.244 -2.140 18.959 1.00 80.06 97 ASP A N 1
ATOM 789 C CA . ASP A 1 97 ? -10.671 -3.361 19.659 1.00 80.06 97 ASP A CA 1
ATOM 790 C C . ASP A 1 97 ? -11.060 -4.497 18.696 1.00 80.06 97 ASP A C 1
ATOM 792 O O . ASP A 1 97 ? -10.958 -5.672 19.038 1.00 80.06 97 ASP A O 1
ATOM 796 N N . LYS A 1 98 ? -11.486 -4.155 17.473 1.00 81.00 98 LYS A N 1
ATOM 797 C CA . LYS A 1 98 ? -11.926 -5.099 16.429 1.00 81.00 98 LYS A CA 1
ATOM 798 C C . LYS A 1 98 ? -10.973 -5.159 15.236 1.00 81.00 98 LYS A C 1
ATOM 800 O O . LYS A 1 98 ? -11.331 -5.680 14.179 1.00 81.00 98 LYS A O 1
ATOM 805 N N . CYS A 1 99 ? -9.783 -4.577 15.358 1.00 82.81 99 CYS A N 1
ATOM 806 C CA . CYS A 1 99 ? -8.852 -4.488 14.250 1.00 82.81 99 CYS A CA 1
ATOM 807 C C . CYS A 1 99 ? -8.400 -5.903 13.896 1.00 82.81 99 CYS A C 1
ATOM 809 O O . CYS A 1 99 ? -7.825 -6.596 14.729 1.00 82.81 99 CYS A O 1
ATOM 811 N N . GLN A 1 100 ? -8.637 -6.323 12.655 1.00 73.56 100 GLN A N 1
ATOM 812 C CA . GLN A 1 100 ? -8.308 -7.674 12.182 1.00 73.56 100 GLN A CA 1
ATOM 813 C C . GLN A 1 100 ? -6.803 -7.982 12.249 1.00 73.56 100 GLN A C 1
ATOM 815 O O . GLN A 1 100 ? -6.402 -9.138 12.257 1.00 73.56 100 GLN A O 1
ATOM 820 N N . PHE A 1 101 ? -5.974 -6.939 12.331 1.00 68.88 101 PHE A N 1
ATOM 821 C CA . PHE A 1 101 ? -4.523 -7.031 12.477 1.00 68.88 101 PHE A CA 1
ATOM 822 C C . PHE A 1 101 ? -4.065 -6.960 13.943 1.00 68.88 101 PHE A C 1
ATOM 824 O O . PHE A 1 101 ? -2.872 -7.075 14.228 1.00 68.88 101 PHE A O 1
ATOM 831 N N . SER A 1 102 ? -4.987 -6.740 14.889 1.00 67.81 102 SER A N 1
ATOM 832 C CA . SER A 1 102 ? -4.688 -6.793 16.316 1.00 67.81 102 SER A CA 1
ATOM 833 C C . SER A 1 102 ? -4.377 -8.236 16.693 1.00 67.81 102 SER A C 1
ATOM 835 O O . SER A 1 102 ? -5.184 -9.139 16.489 1.00 67.81 102 SER A O 1
ATOM 837 N N . ARG A 1 103 ? -3.203 -8.463 17.286 1.00 57.19 103 ARG A N 1
ATOM 838 C CA . ARG A 1 103 ? -2.755 -9.788 17.751 1.00 57.19 103 ARG A CA 1
ATOM 839 C C . ARG A 1 103 ? -3.644 -10.370 18.866 1.00 57.19 103 ARG A C 1
ATOM 841 O O . ARG A 1 103 ? -3.448 -11.514 19.274 1.00 57.19 103 ARG A O 1
ATOM 848 N N . THR A 1 104 ? -4.632 -9.619 19.349 1.00 49.34 104 THR A N 1
ATOM 849 C CA . THR A 1 104 ? -5.477 -9.988 20.484 1.00 49.34 104 THR A CA 1
ATOM 850 C C . THR A 1 104 ? -6.862 -10.418 20.020 1.00 49.34 104 THR A C 1
ATOM 852 O O . THR A 1 104 ? -7.802 -9.637 20.010 1.00 49.34 104 THR A O 1
ATOM 855 N N . ASN A 1 105 ? -6.956 -11.697 19.659 1.00 49.50 105 ASN A N 1
ATOM 856 C CA . ASN A 1 105 ? -8.057 -12.566 20.096 1.00 49.50 105 ASN A CA 1
ATOM 857 C C . ASN A 1 105 ? -7.733 -14.061 19.967 1.00 49.50 105 ASN A C 1
ATOM 859 O O . ASN A 1 105 ? -8.455 -14.879 20.518 1.00 49.50 105 ASN A O 1
ATOM 863 N N . ASN A 1 106 ? -6.594 -14.443 19.377 1.00 51.69 106 ASN A N 1
ATOM 864 C CA . ASN A 1 106 ? -6.125 -15.830 19.471 1.00 51.69 106 ASN A CA 1
ATOM 865 C C . ASN A 1 106 ? -5.647 -16.202 20.890 1.00 51.69 106 ASN A C 1
ATOM 867 O O . ASN A 1 106 ? -5.846 -17.329 21.323 1.00 51.69 106 ASN A O 1
ATOM 871 N N . GLY A 1 107 ? -5.061 -15.270 21.654 1.00 44.62 107 GLY A N 1
ATOM 872 C CA . GLY A 1 107 ? -4.481 -15.576 22.973 1.00 44.62 107 GLY A CA 1
ATOM 873 C C . GLY A 1 107 ? -5.494 -15.874 24.091 1.00 44.62 107 GLY A C 1
ATOM 874 O O . GLY A 1 107 ? -5.246 -16.751 24.915 1.00 44.62 107 GLY A O 1
ATOM 875 N N . LEU A 1 108 ? -6.636 -15.175 24.127 1.00 47.66 108 LEU A N 1
ATOM 876 C CA . LEU A 1 108 ? -7.700 -15.424 25.114 1.00 47.66 108 LEU A CA 1
ATOM 877 C C . LEU A 1 108 ? -8.521 -16.670 24.759 1.00 47.66 108 LEU A C 1
ATOM 879 O O . LEU A 1 108 ? -8.819 -17.461 25.651 1.00 47.66 108 LEU A O 1
ATOM 883 N N . LEU A 1 109 ? -8.783 -16.905 23.467 1.00 46.97 109 LEU A N 1
ATOM 884 C CA . LEU A 1 109 ? -9.444 -18.125 22.997 1.00 46.97 109 LEU A CA 1
ATOM 885 C C . LEU A 1 109 ? -8.612 -19.381 23.307 1.00 46.97 109 LEU A C 1
ATOM 887 O O . LEU A 1 109 ? -9.167 -20.386 23.732 1.00 46.97 109 LEU A O 1
ATOM 891 N N . TYR A 1 110 ? -7.280 -19.319 23.169 1.00 42.03 110 TYR A N 1
ATOM 892 C CA . TYR A 1 110 ? -6.384 -20.423 23.549 1.00 42.03 110 TYR A CA 1
ATOM 893 C C . TYR A 1 110 ? -6.378 -20.698 25.061 1.00 42.03 110 TYR A C 1
ATOM 895 O O . TYR A 1 110 ? -6.329 -21.855 25.471 1.00 42.03 110 TYR A O 1
ATOM 903 N N . ARG A 1 111 ? -6.458 -19.660 25.906 1.00 43.81 111 ARG A N 1
ATOM 904 C CA . ARG A 1 111 ? -6.554 -19.844 27.368 1.00 43.81 111 ARG A CA 1
ATOM 905 C C . ARG A 1 111 ? -7.900 -20.428 27.792 1.00 43.81 111 ARG A C 1
ATOM 907 O O . ARG A 1 111 ? -7.931 -21.217 28.726 1.00 43.81 111 ARG A O 1
ATOM 914 N N . MET A 1 112 ? -8.983 -20.066 27.106 1.00 42.53 112 MET A N 1
ATOM 915 C CA . MET A 1 112 ? -10.322 -20.602 27.374 1.00 42.53 112 MET A CA 1
ATOM 916 C C . MET A 1 112 ? -10.508 -22.020 26.814 1.00 42.53 112 MET A C 1
ATOM 918 O O . MET A 1 112 ? -11.131 -22.846 27.472 1.00 42.53 112 MET A O 1
ATOM 922 N N . ALA A 1 113 ? -9.885 -22.351 25.677 1.00 44.50 113 ALA A N 1
ATOM 923 C CA . ALA A 1 113 ? -9.855 -23.716 25.142 1.00 44.50 113 ALA A CA 1
ATOM 924 C C . ALA A 1 113 ? -9.112 -24.701 26.071 1.00 44.50 113 ALA A C 1
ATOM 926 O O . ALA A 1 113 ? -9.510 -25.856 26.179 1.00 44.50 113 ALA A O 1
ATOM 927 N N . ASN A 1 114 ? -8.100 -24.234 26.815 1.00 44.56 114 ASN A N 1
ATOM 928 C CA . ASN A 1 114 ? -7.414 -25.030 27.844 1.00 44.56 114 ASN A CA 1
ATOM 929 C C . ASN A 1 114 ? -8.228 -25.222 29.142 1.00 44.56 114 ASN A C 1
ATOM 931 O O . ASN A 1 114 ? -7.787 -25.959 30.020 1.00 44.56 114 ASN A O 1
ATOM 935 N N . LEU A 1 115 ? -9.392 -24.573 29.280 1.00 48.44 115 LEU A N 1
ATOM 936 C CA . LEU A 1 115 ? -10.293 -24.703 30.434 1.00 48.44 115 LEU A CA 1
ATOM 937 C C . LEU A 1 115 ? -11.524 -25.586 30.148 1.00 48.44 115 LEU A C 1
ATOM 939 O O . LEU A 1 115 ? -12.389 -25.711 31.008 1.00 48.44 115 LEU A O 1
ATOM 943 N N . GLY A 1 116 ? -11.596 -26.228 28.975 1.00 37.88 116 GLY A N 1
ATOM 944 C CA . GLY A 1 116 ? -12.529 -27.333 28.715 1.00 37.88 116 GLY A CA 1
ATOM 945 C C . GLY A 1 116 ? -14.014 -26.970 28.587 1.00 37.88 116 GLY A C 1
ATOM 946 O O . GLY A 1 116 ? -14.851 -27.866 28.631 1.00 37.88 116 GLY A O 1
ATOM 947 N N . ILE A 1 117 ? -14.368 -25.696 28.413 1.00 44.66 117 ILE A N 1
ATOM 948 C CA . ILE A 1 117 ? -15.766 -25.284 28.224 1.00 44.66 117 ILE A CA 1
ATOM 949 C C . ILE A 1 117 ? -16.089 -25.353 26.725 1.00 44.66 117 ILE A C 1
ATOM 951 O O . ILE A 1 117 ? -15.774 -24.435 25.969 1.00 44.66 117 ILE A O 1
ATOM 955 N N . GLN A 1 118 ? -16.653 -26.481 26.287 1.00 48.09 118 GLN A N 1
ATOM 956 C CA . GLN A 1 118 ? -17.284 -26.612 24.973 1.00 48.09 118 GLN A CA 1
ATOM 957 C C . GLN A 1 118 ? -18.608 -25.845 24.986 1.00 48.09 118 GLN A C 1
ATOM 959 O O . GLN A 1 118 ? -19.416 -26.062 25.885 1.00 48.09 118 GLN A O 1
ATOM 964 N N . ASP A 1 119 ? -18.847 -24.991 23.991 1.00 33.94 119 ASP A N 1
ATOM 965 C CA . ASP A 1 119 ? -20.213 -24.582 23.675 1.00 33.94 119 ASP A CA 1
ATOM 966 C C . ASP A 1 119 ? -20.440 -24.565 22.160 1.00 33.94 119 ASP A C 1
ATOM 968 O O . ASP A 1 119 ? -19.697 -23.954 21.384 1.00 33.94 119 ASP A O 1
ATOM 972 N N . GLU A 1 120 ? -21.458 -25.322 21.767 1.00 40.22 120 GLU A N 1
ATOM 973 C CA . GLU A 1 120 ? -21.919 -25.580 20.413 1.00 40.22 120 GLU A CA 1
ATOM 974 C C . GLU A 1 120 ? -22.735 -24.389 19.896 1.00 40.22 120 GLU A C 1
ATOM 976 O O . GLU A 1 120 ? -23.962 -24.401 19.946 1.00 40.22 120 GLU A O 1
ATOM 981 N N . LEU A 1 121 ? -22.094 -23.366 19.324 1.00 36.97 121 LEU A N 1
ATOM 982 C CA . LEU A 1 121 ? -22.813 -22.362 18.533 1.00 36.97 121 LEU A CA 1
ATOM 983 C C . LEU A 1 121 ? -22.083 -22.019 17.230 1.00 36.97 121 LEU A C 1
ATOM 985 O O . LEU A 1 121 ? -21.005 -21.434 17.192 1.00 36.97 121 LEU A O 1
ATOM 989 N N . ARG A 1 122 ? -22.753 -22.407 16.143 1.00 44.34 122 ARG A N 1
ATOM 990 C CA . ARG A 1 122 ? -22.545 -22.069 14.732 1.00 44.34 122 ARG A CA 1
ATOM 991 C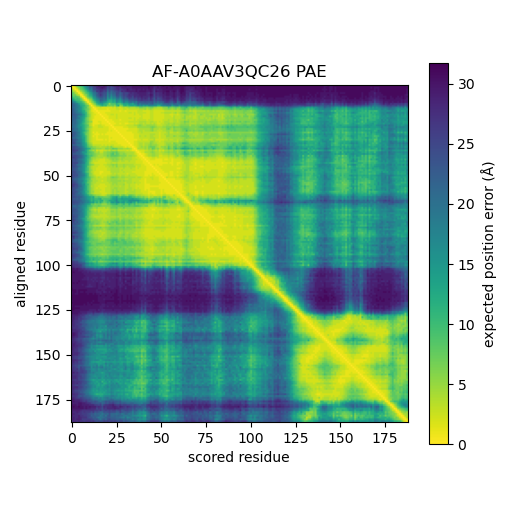 C . ARG A 1 122 ? -22.024 -20.639 14.506 1.00 44.34 122 ARG A C 1
ATOM 993 O O . ARG A 1 122 ? -22.726 -19.684 14.815 1.00 44.34 122 ARG A O 1
ATOM 1000 N N . ILE A 1 123 ? -20.854 -20.537 13.872 1.00 41.28 123 ILE A N 1
ATOM 1001 C CA . ILE A 1 123 ? -20.490 -19.751 12.672 1.00 41.28 123 ILE A CA 1
ATOM 1002 C C . ILE A 1 123 ? -19.000 -20.049 12.429 1.00 41.28 123 ILE A C 1
ATOM 1004 O O . ILE A 1 123 ? -18.141 -19.723 13.245 1.00 41.28 123 ILE A O 1
ATOM 1008 N N . ASP A 1 124 ? -18.717 -20.714 11.313 1.00 40.97 124 ASP A N 1
ATOM 1009 C CA . ASP A 1 124 ? -17.405 -21.199 10.871 1.00 40.97 124 ASP A CA 1
ATOM 1010 C C . ASP A 1 124 ? -16.488 -20.032 10.447 1.00 40.97 124 ASP A C 1
ATOM 1012 O O . ASP A 1 124 ? -16.342 -19.683 9.278 1.00 40.97 124 ASP A O 1
ATOM 1016 N N . SER A 1 125 ? -15.973 -19.293 11.429 1.00 42.09 125 SER A N 1
ATOM 1017 C CA . SER A 1 125 ? -15.054 -18.156 11.235 1.00 42.09 125 SER A CA 1
ATOM 1018 C C . SER A 1 125 ? -13.940 -18.126 12.283 1.00 42.09 125 SER A C 1
ATOM 1020 O O . SER A 1 125 ? -13.301 -17.098 12.514 1.00 42.09 125 SER A O 1
ATOM 1022 N N . THR A 1 126 ? -13.677 -19.265 12.919 1.00 45.19 126 THR A N 1
ATOM 1023 C CA . THR A 1 126 ? -12.602 -19.436 13.889 1.00 45.19 126 THR A CA 1
ATOM 1024 C C . THR A 1 126 ? -11.508 -20.346 13.326 1.00 45.19 126 THR A C 1
ATOM 1026 O O . THR A 1 126 ? -11.615 -21.562 13.355 1.00 45.19 126 THR A O 1
ATOM 1029 N N . ARG A 1 127 ? -10.376 -19.709 12.984 1.00 56.12 127 ARG A N 1
ATOM 1030 C CA . ARG A 1 127 ? -9.007 -20.171 13.313 1.00 56.12 127 ARG A CA 1
ATOM 1031 C C . ARG A 1 127 ? -8.123 -20.859 12.269 1.00 56.12 127 ARG A C 1
ATOM 1033 O O . ARG A 1 127 ? -7.041 -21.255 12.677 1.00 56.12 127 ARG A O 1
ATOM 1040 N N . SER A 1 128 ? -8.408 -20.879 10.970 1.00 54.12 128 SER A N 1
ATOM 1041 C CA . SER A 1 128 ? -7.316 -21.184 10.023 1.00 54.12 128 SER A CA 1
ATOM 1042 C C . SER A 1 128 ? -6.295 -20.038 10.039 1.00 54.12 128 SER A C 1
ATOM 1044 O O . SER A 1 128 ? -6.499 -18.996 9.405 1.00 54.12 128 SER A O 1
ATOM 1046 N N . ARG A 1 129 ? -5.217 -20.170 10.828 1.00 64.88 129 ARG A N 1
ATOM 1047 C CA . ARG A 1 129 ? -4.122 -19.197 10.820 1.00 64.88 129 ARG A CA 1
ATOM 1048 C C . ARG A 1 129 ? -3.350 -19.432 9.537 1.00 64.88 129 ARG A C 1
ATOM 1050 O O . ARG A 1 129 ? -2.849 -20.524 9.309 1.00 64.88 129 ARG A O 1
ATOM 1057 N N . VAL A 1 130 ? -3.247 -18.406 8.701 1.00 72.94 130 VAL A N 1
ATOM 1058 C CA . VAL A 1 130 ? -2.372 -18.465 7.532 1.00 72.94 130 VAL A CA 1
ATOM 1059 C C . VAL A 1 130 ? -0.934 -18.476 8.031 1.00 72.94 130 VAL A C 1
ATOM 1061 O O . VAL A 1 130 ? -0.494 -17.504 8.645 1.00 72.94 130 VAL A O 1
ATOM 1064 N N . VAL A 1 131 ? -0.227 -19.576 7.788 1.00 78.25 131 VAL A N 1
ATOM 1065 C CA . VAL A 1 131 ? 1.161 -19.768 8.244 1.00 78.25 131 VAL A CA 1
ATOM 1066 C C . VAL A 1 131 ? 2.157 -19.736 7.096 1.00 78.25 131 VAL A C 1
ATOM 1068 O O . VAL A 1 131 ? 3.342 -19.504 7.325 1.00 78.25 131 VAL A O 1
ATOM 1071 N N . ALA A 1 132 ? 1.703 -19.939 5.858 1.00 80.00 132 ALA A N 1
ATOM 1072 C CA . ALA A 1 132 ? 2.581 -19.888 4.703 1.00 80.00 132 ALA A CA 1
ATOM 1073 C C . ALA A 1 132 ? 1.913 -19.276 3.471 1.00 80.00 132 ALA A C 1
ATOM 1075 O O . ALA A 1 132 ? 0.706 -19.388 3.239 1.00 80.00 132 ALA A O 1
ATOM 1076 N N . MET A 1 133 ? 2.749 -18.623 2.669 1.00 85.12 133 MET A N 1
ATOM 1077 C CA . MET A 1 133 ? 2.426 -18.127 1.341 1.00 85.12 133 MET A CA 1
ATOM 1078 C C . MET A 1 133 ? 3.296 -18.861 0.329 1.00 85.12 133 MET A C 1
ATOM 1080 O O . MET A 1 133 ? 4.511 -18.940 0.496 1.00 85.12 133 MET A O 1
ATOM 1084 N N . ALA A 1 134 ? 2.683 -19.351 -0.740 1.00 81.50 134 ALA A N 1
ATOM 1085 C CA . ALA A 1 134 ? 3.390 -19.947 -1.861 1.00 81.50 134 ALA A CA 1
ATOM 1086 C C . ALA A 1 134 ? 3.099 -19.167 -3.145 1.00 81.50 134 ALA A C 1
ATOM 1088 O O . ALA A 1 134 ? 1.973 -18.714 -3.379 1.00 81.50 134 ALA A O 1
ATOM 1089 N N . CYS A 1 135 ? 4.119 -18.997 -3.982 1.00 85.19 135 CYS A N 1
ATOM 1090 C CA . CYS A 1 135 ? 3.984 -18.376 -5.293 1.00 85.19 135 CYS A CA 1
ATOM 1091 C C . CYS A 1 135 ? 4.377 -19.347 -6.410 1.00 85.19 135 CYS A C 1
ATOM 1093 O O . CYS A 1 135 ? 5.363 -20.078 -6.309 1.00 85.19 135 CYS A O 1
ATOM 1095 N N . LYS A 1 136 ? 3.599 -19.340 -7.499 1.00 86.50 136 LYS A N 1
ATOM 1096 C CA . LYS A 1 136 ? 3.977 -19.995 -8.754 1.00 86.50 136 LYS A CA 1
ATOM 1097 C C . LYS A 1 136 ? 4.573 -18.956 -9.685 1.00 86.50 136 LYS A C 1
ATOM 1099 O O . LYS A 1 136 ? 3.905 -17.974 -10.021 1.00 86.50 136 LYS A O 1
ATOM 1104 N N . MET A 1 137 ? 5.799 -19.213 -10.117 1.00 87.75 137 MET A N 1
ATOM 1105 C CA . MET A 1 137 ? 6.560 -18.328 -10.989 1.00 87.75 137 MET A CA 1
ATOM 1106 C C . MET A 1 137 ? 6.518 -18.821 -12.440 1.00 87.75 137 MET A C 1
ATOM 1108 O O . MET A 1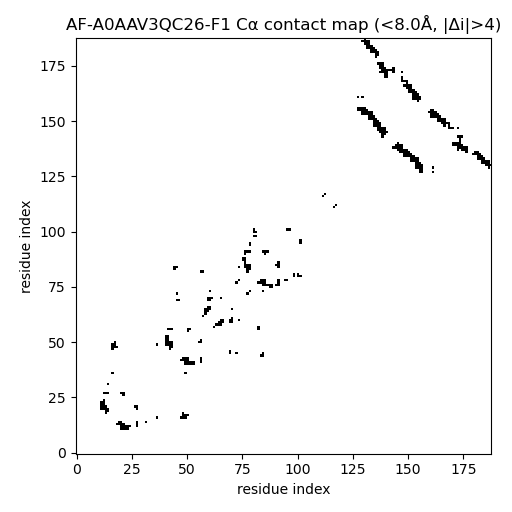 137 ? 6.451 -20.023 -12.697 1.00 87.75 137 MET A O 1
ATOM 1112 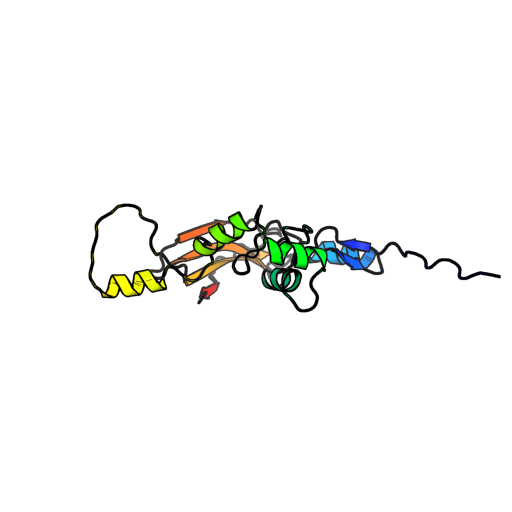N N . VAL A 1 138 ? 6.556 -17.889 -13.386 1.00 89.12 138 VAL A N 1
ATOM 1113 C CA . VAL A 1 138 ? 6.728 -18.120 -14.826 1.00 89.12 138 VAL A CA 1
ATOM 1114 C C . VAL A 1 138 ? 7.884 -17.261 -15.333 1.00 89.12 138 VAL A C 1
ATOM 1116 O O . VAL A 1 138 ? 8.210 -16.243 -14.730 1.00 89.12 138 VAL A O 1
ATOM 1119 N N . GLY A 1 139 ? 8.513 -17.668 -16.430 1.00 87.88 139 GLY A N 1
ATOM 1120 C CA . GLY A 1 139 ? 9.593 -16.921 -17.063 1.00 87.88 139 GLY A CA 1
ATOM 1121 C C . GLY A 1 139 ? 9.079 -15.758 -17.913 1.00 87.88 139 GLY A C 1
ATOM 1122 O O . GLY A 1 139 ? 8.164 -15.918 -18.728 1.00 87.88 139 GLY A O 1
ATOM 1123 N N . GLY A 1 140 ? 9.696 -14.597 -17.731 1.00 86.62 140 GLY A N 1
ATOM 1124 C CA . GLY A 1 140 ? 9.520 -13.403 -18.549 1.00 86.62 140 GLY A CA 1
ATOM 1125 C C . GLY A 1 140 ? 10.845 -12.836 -19.049 1.00 86.62 140 GLY A C 1
ATOM 1126 O O . GLY A 1 140 ? 11.917 -13.357 -18.749 1.00 86.62 140 GLY A O 1
ATOM 1127 N N . GLY A 1 141 ? 10.766 -11.729 -19.787 1.00 84.62 141 GLY A N 1
ATOM 1128 C CA . GLY A 1 141 ? 11.928 -11.125 -20.447 1.00 84.62 141 GLY A CA 1
ATOM 1129 C C . GLY A 1 141 ? 12.233 -11.776 -21.797 1.00 84.62 141 GLY A C 1
ATOM 1130 O O . GLY A 1 141 ? 11.670 -12.818 -22.139 1.00 84.62 141 GLY A O 1
ATOM 1131 N N . SER A 1 142 ? 13.107 -11.141 -22.581 1.00 83.56 142 SER A N 1
ATOM 1132 C CA . SER A 1 142 ? 13.473 -11.588 -23.935 1.00 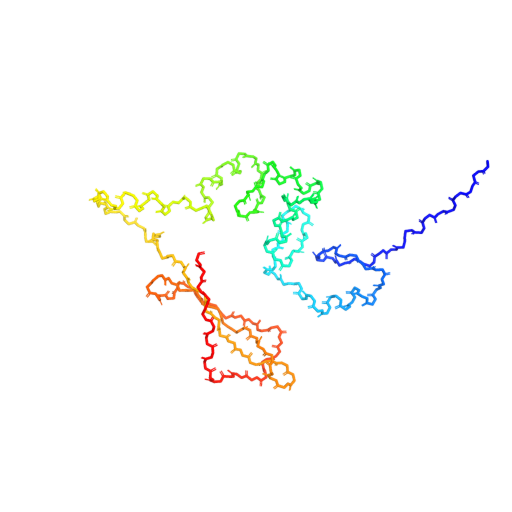83.56 142 SER A CA 1
ATOM 1133 C C . SER A 1 142 ? 14.099 -12.984 -23.974 1.00 83.56 142 SER A C 1
ATOM 1135 O O . SER A 1 142 ? 14.021 -13.658 -24.993 1.00 83.56 142 SER A O 1
ATOM 1137 N N . ASP A 1 143 ? 14.698 -13.415 -22.867 1.00 85.06 143 ASP A N 1
ATOM 1138 C CA . ASP A 1 143 ? 15.385 -14.696 -22.679 1.00 85.06 143 ASP A CA 1
ATOM 1139 C C . ASP A 1 143 ? 14.643 -15.655 -21.720 1.00 85.06 143 ASP A C 1
ATOM 1141 O O . ASP A 1 143 ? 15.089 -16.778 -21.499 1.00 85.06 143 ASP A O 1
ATOM 1145 N N . GLY A 1 144 ? 13.513 -15.237 -21.135 1.00 80.06 144 GLY A N 1
ATOM 1146 C CA . GLY A 1 144 ? 12.748 -16.041 -20.173 1.00 80.06 144 GLY A CA 1
ATOM 1147 C C . GLY A 1 144 ? 13.411 -16.211 -18.797 1.00 80.06 144 GLY A C 1
ATOM 1148 O O . GLY A 1 144 ? 12.943 -17.034 -17.994 1.00 80.06 144 GLY A O 1
ATOM 1149 N N . SER A 1 145 ? 14.486 -15.468 -18.509 1.00 83.75 145 SER A N 1
ATOM 1150 C CA . SER A 1 145 ? 15.253 -15.596 -17.262 1.00 83.75 145 SER A CA 1
ATOM 1151 C C . SER A 1 145 ? 14.576 -14.927 -16.064 1.00 83.75 145 SER A C 1
ATOM 1153 O O . SER A 1 145 ? 14.791 -15.354 -14.928 1.00 83.75 145 SER A O 1
ATOM 1155 N N . LEU A 1 146 ? 13.697 -13.947 -16.294 1.00 84.75 146 LEU A N 1
ATOM 1156 C CA . LEU A 1 146 ? 13.029 -13.211 -15.223 1.00 84.75 146 LEU A CA 1
ATOM 1157 C C . LEU A 1 146 ? 11.919 -14.042 -14.579 1.00 84.75 146 LEU A C 1
ATOM 1159 O O . LEU A 1 146 ? 11.052 -14.568 -15.271 1.00 84.75 146 LEU A O 1
ATOM 1163 N N . ASP A 1 147 ? 11.897 -14.089 -13.251 1.00 85.69 147 ASP A N 1
ATOM 1164 C CA . ASP A 1 147 ? 10.809 -14.692 -12.487 1.00 85.69 147 ASP A CA 1
ATOM 1165 C C . ASP A 1 147 ? 9.624 -13.733 -12.354 1.00 85.69 147 ASP A C 1
ATOM 1167 O O . ASP A 1 147 ? 9.696 -12.697 -11.690 1.00 85.69 147 ASP A O 1
ATOM 1171 N N . LEU A 1 148 ? 8.495 -14.099 -12.955 1.00 85.81 148 LEU A N 1
ATOM 1172 C CA . LEU A 1 148 ? 7.229 -13.388 -12.833 1.00 85.81 148 LEU A CA 1
ATOM 1173 C C . LEU A 1 148 ? 6.244 -14.219 -12.013 1.00 85.81 148 LEU A C 1
ATOM 1175 O O . LEU A 1 148 ? 5.975 -15.371 -12.334 1.00 85.81 148 LEU A O 1
ATOM 1179 N N . CYS A 1 149 ? 5.656 -13.637 -10.971 1.00 86.94 149 CYS A N 1
ATOM 1180 C CA . CYS A 1 149 ? 4.613 -14.317 -10.206 1.00 86.94 149 CYS A CA 1
ATOM 1181 C C . CYS A 1 149 ? 3.326 -14.427 -11.039 1.00 86.94 149 CYS A C 1
ATOM 1183 O O . CYS A 1 149 ? 2.798 -13.417 -11.506 1.00 86.94 149 CYS A O 1
ATOM 1185 N N . ALA A 1 150 ? 2.819 -15.648 -11.206 1.00 86.81 150 ALA A N 1
ATOM 1186 C CA . ALA A 1 150 ? 1.586 -15.950 -11.935 1.00 86.81 150 ALA A CA 1
ATOM 1187 C C . ALA A 1 150 ? 0.452 -16.434 -11.019 1.00 86.81 150 ALA A C 1
ATOM 1189 O O . ALA A 1 150 ? -0.724 -16.338 -11.375 1.00 86.81 150 ALA A O 1
ATOM 1190 N N . ARG A 1 151 ? 0.775 -16.960 -9.832 1.00 83.44 151 ARG A N 1
ATOM 1191 C CA . ARG A 1 151 ? -0.215 -17.394 -8.837 1.00 83.44 151 ARG A CA 1
ATOM 1192 C C . ARG A 1 151 ? 0.330 -17.186 -7.436 1.00 83.44 151 ARG A C 1
ATOM 1194 O O . ARG A 1 151 ? 1.499 -17.467 -7.196 1.00 83.44 151 ARG A O 1
ATOM 1201 N N . VAL A 1 152 ? -0.535 -16.777 -6.519 1.00 85.75 152 VAL A N 1
ATOM 1202 C CA . VAL A 1 152 ? -0.249 -16.748 -5.080 1.00 85.75 152 VAL A CA 1
ATOM 1203 C C . VAL A 1 152 ? -1.273 -17.623 -4.371 1.00 85.75 152 VAL A C 1
ATOM 1205 O O . VAL A 1 152 ? -2.457 -17.588 -4.720 1.00 85.75 152 VAL A O 1
ATOM 1208 N N . CYS A 1 153 ? -0.829 -18.401 -3.392 1.00 82.44 153 CYS A N 1
ATOM 1209 C CA . CYS A 1 153 ? -1.686 -19.134 -2.473 1.00 82.44 153 CYS A CA 1
ATOM 1210 C C . CYS A 1 153 ? -1.276 -18.893 -1.021 1.00 82.44 153 CYS A C 1
ATOM 1212 O O . CYS A 1 153 ? -0.100 -18.703 -0.717 1.00 82.44 153 CYS A O 1
ATOM 1214 N N . LEU A 1 154 ? -2.268 -18.905 -0.142 1.00 81.75 154 LEU A N 1
ATOM 1215 C CA . LEU A 1 154 ? -2.123 -18.887 1.304 1.00 81.75 154 LEU A CA 1
ATOM 1216 C C . LEU A 1 154 ? -2.620 -20.222 1.833 1.00 81.75 154 LEU A C 1
ATOM 1218 O O . LEU A 1 154 ? -3.701 -20.668 1.434 1.00 81.75 154 LEU A O 1
ATOM 1222 N N . VAL A 1 155 ? -1.845 -20.829 2.721 1.00 80.00 155 VAL A N 1
ATOM 1223 C CA . VAL A 1 155 ? -2.212 -22.082 3.379 1.00 80.00 155 VAL A CA 1
ATOM 1224 C C . VAL A 1 155 ? -2.294 -21.898 4.886 1.00 80.00 155 VAL A C 1
ATOM 1226 O O . VAL A 1 155 ? -1.588 -21.055 5.457 1.00 80.00 155 VAL A O 1
ATOM 1229 N N . ASP A 1 156 ? -3.186 -22.658 5.514 1.00 78.56 156 ASP A N 1
ATOM 1230 C CA . ASP A 1 156 ? -3.295 -22.701 6.966 1.00 78.56 156 ASP A CA 1
ATOM 1231 C C . ASP A 1 156 ? -2.304 -23.679 7.607 1.00 78.56 156 ASP A C 1
ATOM 1233 O O . ASP A 1 156 ? -1.490 -24.312 6.935 1.00 78.56 156 ASP A O 1
ATOM 1237 N N . GLU A 1 157 ? -2.353 -23.769 8.933 1.00 79.00 157 GLU A N 1
ATOM 1238 C CA . GLU A 1 157 ? -1.553 -24.690 9.750 1.00 79.00 157 GLU A CA 1
ATOM 1239 C C . GLU A 1 157 ? -1.729 -26.184 9.421 1.00 79.00 157 GLU A C 1
ATOM 1241 O O . GLU A 1 157 ? -0.887 -26.984 9.822 1.00 79.00 157 GLU A O 1
ATOM 1246 N N . HIS A 1 158 ? -2.779 -26.555 8.685 1.00 78.25 158 HIS A N 1
ATOM 1247 C CA . HIS A 1 158 ? -3.050 -27.919 8.227 1.00 78.25 158 HIS A CA 1
ATOM 1248 C C . HIS A 1 158 ? -2.767 -28.088 6.724 1.00 78.25 158 HIS A C 1
ATOM 1250 O O . HIS A 1 158 ? -3.230 -29.052 6.120 1.00 78.25 158 HIS A O 1
ATOM 1256 N N . GLU A 1 159 ? -2.043 -27.144 6.113 1.00 75.38 159 GLU A N 1
ATOM 1257 C CA . GLU A 1 159 ? -1.725 -27.108 4.679 1.00 75.38 159 GLU A CA 1
ATOM 1258 C C . GLU A 1 159 ? -2.950 -26.963 3.755 1.00 75.38 159 GLU A C 1
ATOM 1260 O O . GLU A 1 159 ? -2.839 -27.104 2.533 1.00 75.38 159 GLU A O 1
ATOM 1265 N N . ASN A 1 160 ? -4.120 -26.603 4.294 1.00 75.75 160 ASN A N 1
ATOM 1266 C CA . ASN A 1 160 ? -5.293 -26.348 3.467 1.00 75.75 160 ASN A CA 1
ATOM 1267 C C . ASN A 1 160 ? -5.157 -24.999 2.764 1.00 75.75 160 ASN A C 1
ATOM 1269 O O . ASN A 1 160 ? -4.768 -23.998 3.370 1.00 75.75 160 ASN A O 1
ATOM 1273 N N . ILE A 1 161 ? -5.529 -24.942 1.484 1.00 75.62 161 ILE A N 1
ATOM 1274 C CA . ILE A 1 161 ? -5.530 -23.689 0.726 1.00 75.62 161 ILE A CA 1
ATOM 1275 C C . ILE A 1 161 ? -6.678 -22.806 1.222 1.00 75.62 161 ILE A C 1
ATOM 1277 O O . ILE A 1 161 ? -7.840 -23.042 0.900 1.00 75.62 161 ILE A O 1
ATOM 1281 N N . VAL A 1 162 ? -6.333 -21.747 1.952 1.00 81.00 162 VAL A N 1
ATOM 1282 C CA . VAL A 1 162 ? -7.284 -20.741 2.455 1.00 81.00 162 VAL A CA 1
ATOM 1283 C C . VAL A 1 162 ? -7.639 -19.740 1.361 1.00 81.00 162 VAL A C 1
ATOM 1285 O O . VAL A 1 162 ? -8.767 -19.267 1.257 1.00 81.00 162 VAL A O 1
ATOM 1288 N N . PHE A 1 163 ? -6.658 -19.393 0.532 1.00 76.75 163 PHE A N 1
ATOM 1289 C CA . PHE A 1 163 ? -6.834 -18.444 -0.556 1.00 76.75 163 PHE A CA 1
ATOM 1290 C C . PHE A 1 163 ? -5.892 -18.788 -1.695 1.00 76.75 163 PHE A C 1
ATOM 1292 O O . PHE A 1 163 ? -4.724 -19.104 -1.473 1.00 76.75 163 PHE A O 1
ATOM 1299 N N . HIS A 1 164 ? -6.365 -18.661 -2.929 1.00 81.62 164 HIS A N 1
ATOM 1300 C CA . HIS A 1 164 ? -5.478 -18.602 -4.076 1.00 81.62 164 HIS A CA 1
ATOM 1301 C C . HIS A 1 164 ? -6.029 -17.661 -5.139 1.00 81.62 164 HIS A C 1
ATOM 1303 O O . HIS A 1 164 ? -7.231 -17.605 -5.384 1.00 81.62 164 HIS A O 1
ATOM 1309 N N . THR A 1 165 ? -5.135 -16.966 -5.830 1.00 81.25 165 THR A N 1
ATOM 1310 C CA . THR A 1 165 ? -5.508 -16.124 -6.967 1.00 81.25 165 THR A CA 1
ATOM 1311 C C . THR A 1 165 ? -4.434 -16.149 -8.040 1.00 81.25 165 THR A C 1
ATOM 1313 O O . THR A 1 165 ? -3.254 -16.383 -7.755 1.00 81.25 165 THR A O 1
ATOM 1316 N N . TYR A 1 166 ? -4.855 -15.920 -9.280 1.00 80.81 166 TYR A N 1
ATOM 1317 C CA . TYR A 1 166 ? -3.947 -15.722 -10.398 1.00 80.81 166 TYR A CA 1
ATOM 1318 C C . TYR A 1 166 ? -3.562 -14.250 -10.481 1.00 80.81 166 TYR A C 1
ATOM 1320 O O . TYR A 1 166 ? -4.406 -13.358 -10.398 1.00 80.81 166 TYR A O 1
ATOM 1328 N N . VAL A 1 167 ? -2.269 -14.008 -10.649 1.00 83.31 167 VAL A N 1
ATOM 1329 C CA . VAL A 1 167 ? -1.710 -12.674 -10.836 1.00 83.31 167 VAL A CA 1
ATOM 1330 C C . VAL A 1 167 ? -1.438 -12.516 -12.320 1.00 83.31 167 VAL A C 1
ATOM 1332 O O . VAL A 1 167 ? -0.769 -13.357 -12.915 1.00 83.31 167 VAL A O 1
ATOM 1335 N N . LYS A 1 168 ? -1.955 -11.447 -12.932 1.00 83.25 168 LYS A N 1
ATOM 1336 C CA . LYS A 1 168 ? -1.575 -11.090 -14.300 1.00 83.25 168 LYS A CA 1
ATOM 1337 C C . LYS A 1 168 ? -0.123 -10.592 -14.275 1.00 83.25 168 LYS A C 1
ATOM 1339 O O . LYS A 1 168 ? 0.123 -9.563 -13.644 1.00 83.25 168 LYS A O 1
ATOM 1344 N N . PRO A 1 169 ? 0.827 -11.272 -14.940 1.00 84.00 169 PRO A N 1
ATOM 1345 C CA . PRO A 1 169 ? 2.215 -10.832 -14.949 1.00 84.00 169 PRO A CA 1
ATOM 1346 C C . PRO A 1 169 ? 2.364 -9.458 -15.613 1.00 84.00 169 PRO A C 1
ATOM 1348 O O . PRO A 1 169 ? 1.678 -9.151 -16.589 1.00 84.00 169 PRO A O 1
ATOM 1351 N N . ASN A 1 170 ? 3.270 -8.631 -15.085 1.00 79.00 170 ASN A N 1
ATOM 1352 C CA . ASN A 1 170 ? 3.508 -7.272 -15.595 1.00 79.00 170 ASN A CA 1
ATOM 1353 C C . ASN A 1 170 ? 4.251 -7.250 -16.943 1.00 79.00 170 ASN A C 1
ATOM 1355 O O . ASN A 1 170 ? 4.260 -6.229 -17.623 1.00 79.00 170 ASN A O 1
ATOM 1359 N N . LEU A 1 171 ? 4.867 -8.370 -17.324 1.00 83.88 171 LEU A N 1
ATOM 1360 C CA . LEU A 1 171 ? 5.528 -8.578 -18.608 1.00 83.88 171 LEU A CA 1
ATOM 1361 C C . LEU A 1 171 ? 4.910 -9.795 -19.313 1.00 83.88 171 LEU A C 1
ATOM 1363 O O . LEU A 1 171 ? 4.386 -10.681 -18.631 1.00 83.88 171 LEU A O 1
ATOM 1367 N N . PRO A 1 172 ? 4.973 -9.867 -20.657 1.00 85.56 172 PRO A N 1
ATOM 1368 C CA . PRO A 1 172 ? 4.566 -11.058 -21.389 1.00 85.56 172 PRO A CA 1
ATOM 1369 C C . PRO A 1 172 ? 5.291 -12.298 -20.867 1.00 85.56 172 PRO A C 1
ATOM 1371 O O . PRO A 1 172 ? 6.504 -12.280 -20.648 1.00 85.56 172 PRO A O 1
ATOM 1374 N N . VAL A 1 173 ? 4.533 -13.375 -20.677 1.00 87.69 173 VAL A N 1
ATOM 1375 C CA . VAL A 1 173 ? 5.093 -14.673 -20.305 1.00 87.69 173 VAL A CA 1
ATOM 1376 C C . VAL A 1 173 ? 5.772 -15.256 -21.534 1.00 87.69 173 VAL A C 1
ATOM 1378 O O . VAL A 1 173 ? 5.114 -15.507 -22.542 1.00 87.69 173 VAL A O 1
ATOM 1381 N N . THR A 1 174 ? 7.082 -15.457 -21.451 1.00 89.12 174 THR A N 1
ATOM 1382 C CA . THR A 1 174 ? 7.895 -16.033 -22.531 1.00 89.12 174 THR A CA 1
ATOM 1383 C C . THR A 1 174 ? 8.263 -17.488 -22.257 1.00 89.12 174 THR A C 1
ATOM 1385 O O . THR A 1 174 ? 8.624 -18.212 -23.181 1.00 89.12 174 THR A O 1
ATOM 1388 N N . ASN A 1 175 ? 8.121 -17.956 -21.012 1.00 84.00 175 ASN A N 1
ATOM 1389 C CA . ASN A 1 175 ? 8.370 -19.344 -20.637 1.00 84.00 175 ASN A CA 1
ATOM 1390 C C . ASN A 1 175 ? 7.435 -19.782 -19.496 1.00 84.00 175 ASN A C 1
ATOM 1392 O O . ASN A 1 175 ? 7.425 -19.185 -18.425 1.00 84.00 175 ASN A O 1
ATOM 1396 N N . PHE A 1 176 ? 6.666 -20.856 -19.684 1.00 79.50 176 PHE A N 1
ATOM 1397 C CA . PHE A 1 176 ? 5.701 -21.333 -18.683 1.00 79.50 176 PHE A CA 1
ATOM 1398 C C . PHE A 1 176 ? 6.302 -22.193 -17.561 1.00 79.50 176 PHE A C 1
ATOM 1400 O O . PHE A 1 176 ? 5.550 -22.593 -16.677 1.00 79.50 176 PHE A O 1
ATOM 1407 N N . ARG A 1 177 ? 7.620 -22.462 -17.591 1.00 72.44 177 ARG A N 1
ATOM 1408 C CA . ARG A 1 177 ? 8.406 -23.242 -16.613 1.00 72.44 177 ARG A CA 1
ATOM 1409 C C . ARG A 1 177 ? 7.615 -24.420 -16.021 1.00 72.44 177 ARG A C 1
ATOM 1411 O O . ARG A 1 177 ? 6.996 -24.327 -14.968 1.00 72.44 177 ARG A O 1
ATOM 1418 N N . TYR A 1 178 ? 7.662 -25.563 -16.704 1.00 59.00 178 TYR A N 1
ATOM 1419 C CA . TYR A 1 178 ? 6.975 -26.792 -16.277 1.00 59.00 178 TYR A CA 1
ATOM 1420 C C . TYR A 1 178 ? 7.561 -27.424 -14.998 1.00 59.00 178 TYR A C 1
ATOM 1422 O O . TYR A 1 178 ? 6.916 -28.272 -14.388 1.00 59.00 178 TYR A O 1
ATOM 1430 N N . LEU A 1 179 ? 8.759 -27.001 -14.574 1.00 48.16 179 LEU A N 1
ATOM 1431 C CA . LEU A 1 179 ? 9.400 -27.428 -13.330 1.00 48.16 179 LEU A CA 1
ATOM 1432 C C . LEU A 1 179 ? 8.956 -26.517 -12.175 1.00 48.16 179 LEU A C 1
ATOM 1434 O O . LEU A 1 179 ? 9.210 -25.313 -12.163 1.00 48.16 179 LEU A O 1
ATOM 1438 N N . LEU A 1 180 ? 8.237 -27.119 -11.229 1.00 45.53 180 LEU A N 1
ATOM 1439 C CA . LEU A 1 180 ? 7.561 -26.481 -10.102 1.00 45.53 180 LEU A CA 1
ATOM 1440 C C . LEU A 1 180 ? 8.561 -25.980 -9.046 1.00 45.53 180 LEU A C 1
ATOM 1442 O O . LEU A 1 180 ? 8.794 -26.651 -8.046 1.00 45.53 180 LEU A O 1
ATOM 1446 N N . TYR A 1 181 ? 9.102 -24.775 -9.208 1.00 50.66 181 TYR A N 1
ATOM 1447 C CA . TYR A 1 181 ? 9.660 -24.051 -8.064 1.00 50.66 181 TYR A CA 1
ATOM 1448 C C . TYR A 1 181 ? 8.515 -23.311 -7.372 1.00 50.66 181 TYR A C 1
ATOM 1450 O O . TYR A 1 181 ? 8.131 -22.210 -7.765 1.00 50.66 181 TYR A O 1
ATOM 1458 N N . CYS A 1 182 ? 7.899 -23.972 -6.392 1.00 53.62 182 CYS A N 1
ATOM 1459 C CA . CYS A 1 182 ? 6.961 -23.331 -5.482 1.00 53.62 182 CYS A CA 1
ATOM 1460 C C . CYS A 1 182 ? 7.778 -22.750 -4.329 1.00 53.62 182 CYS A C 1
ATOM 1462 O O . CYS A 1 182 ? 8.214 -23.489 -3.443 1.00 53.62 182 CYS A O 1
ATOM 1464 N N . THR A 1 183 ? 8.040 -21.446 -4.350 1.00 59.59 183 THR A N 1
ATOM 1465 C CA . THR A 1 183 ? 8.734 -20.824 -3.223 1.00 59.59 183 THR A CA 1
ATOM 1466 C C . THR A 1 183 ? 7.725 -20.638 -2.102 1.00 59.59 183 THR A C 1
ATOM 1468 O O . THR A 1 183 ? 6.823 -19.805 -2.199 1.00 59.59 183 THR A O 1
ATOM 1471 N N . THR A 1 184 ? 7.845 -21.465 -1.065 1.00 60.84 184 THR A N 1
ATOM 1472 C CA . THR A 1 184 ? 6.996 -21.397 0.127 1.00 60.84 184 THR A CA 1
ATOM 1473 C C . THR A 1 184 ? 7.701 -20.552 1.175 1.00 60.84 184 THR A C 1
ATOM 1475 O O . THR A 1 184 ? 8.801 -20.883 1.614 1.00 60.84 184 THR A O 1
ATOM 1478 N N . TYR A 1 185 ? 7.069 -19.455 1.570 1.00 64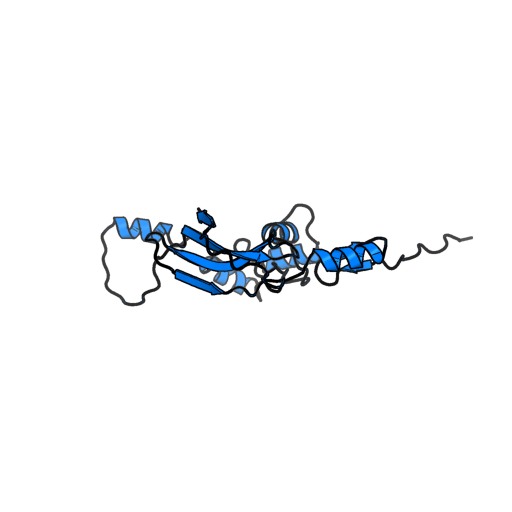.69 185 TYR A N 1
ATOM 1479 C CA . TYR A 1 185 ? 7.530 -18.584 2.640 1.00 64.69 185 TYR A CA 1
ATOM 1480 C C . TYR A 1 185 ? 6.626 -18.780 3.851 1.00 64.69 185 TYR A C 1
ATOM 1482 O O . TYR A 1 185 ? 5.425 -18.516 3.779 1.00 64.69 185 TYR A O 1
ATOM 1490 N N . TYR A 1 186 ? 7.207 -19.220 4.964 1.00 56.12 186 TYR A N 1
ATOM 1491 C CA . TYR A 1 186 ? 6.513 -19.264 6.246 1.00 56.12 186 TYR A CA 1
ATOM 1492 C C . TYR A 1 186 ? 6.446 -17.851 6.830 1.00 56.12 186 TYR A C 1
ATOM 1494 O O . TYR A 1 186 ? 7.470 -17.182 6.987 1.00 56.12 186 TYR A O 1
ATOM 1502 N N . ILE A 1 187 ? 5.233 -17.384 7.111 1.00 56.41 187 ILE A N 1
ATOM 1503 C CA . ILE A 1 187 ? 4.964 -16.085 7.724 1.00 56.41 187 ILE A CA 1
ATOM 1504 C C . ILE A 1 187 ? 4.665 -16.373 9.200 1.00 56.41 187 ILE A C 1
ATOM 1506 O O . ILE A 1 187 ? 3.566 -16.814 9.528 1.00 56.41 187 ILE A O 1
ATOM 1510 N N . PHE A 1 188 ? 5.669 -16.198 10.065 1.00 42.81 188 PHE A N 1
ATOM 1511 C CA . PHE A 1 188 ? 5.567 -16.425 11.516 1.00 42.81 188 PHE A CA 1
ATOM 1512 C C . PHE A 1 188 ? 5.008 -15.210 12.268 1.00 42.81 188 PHE A C 1
ATOM 1514 O O . PHE A 1 188 ? 5.398 -14.068 11.928 1.00 42.81 188 PHE A O 1
#

Solvent-accessible surface area (backbone atoms only — not comparable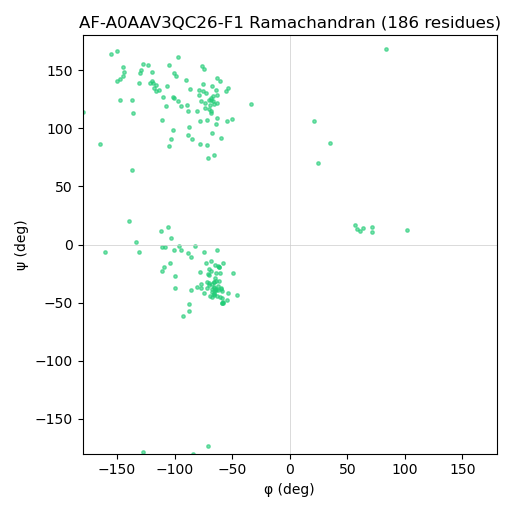 to full-atom values): 11468 Å² total; per-residue (Å²): 136,88,82,85,78,74,84,78,79,69,81,59,31,58,42,90,53,56,62,54,73,26,97,43,60,69,59,40,54,51,46,61,72,72,62,67,88,50,96,83,45,40,56,42,80,79,79,61,38,42,21,99,34,65,65,56,43,46,36,43,43,73,34,99,77,34,50,66,71,44,24,55,52,34,75,60,16,37,41,92,76,77,66,48,68,42,96,36,53,68,52,33,58,61,41,60,78,66,36,90,71,48,83,76,59,64,63,60,51,53,58,47,62,75,66,70,73,83,76,97,71,94,72,100,78,82,76,81,50,68,36,34,40,34,35,41,52,28,15,15,61,99,82,31,79,42,82,33,59,40,30,44,34,32,20,23,84,82,69,47,78,76,43,73,49,77,42,83,52,96,55,69,78,63,31,78,54,91,71,84,64,63,57,71,44,75,55,131

Mean predicted aligned error: 14.38 Å